Protein AF-A0AAE4T2N4-F1 (afdb_monomer_lite)

Foldseek 3Di:
DDDDDDDDPDDDPDPDPPPPPPPPPPPPDPWWKWKKKKFFWDDPDPFEIEFAWDDDLVDTWTPMWMFMKTFPDWADPDQKIKTKIKTATPDDLVVLVVCVVVVFWPPPVNVRIDIDIFTAGLQQCWGDDPNFTAHDAGWNRDDPRHQHDHGPDTWDKDWDQWDWAQAHVRDTAIFGGKIKTFAPDKGWYKYWIADSVVNDIDIDGTDIDTQKIWIDFDTGTAWIWHWDQQDPRRTGGGIITMIIGTDDDPVVRCRRPDHPPPDPPPDDDPVVVVVVVVVVVVVVPDD

Structure (mmCIF, N/CA/C/O backbone):
data_AF-A0AAE4T2N4-F1
#
_entry.id   AF-A0AAE4T2N4-F1
#
loop_
_atom_site.group_PDB
_atom_site.id
_atom_site.type_symbol
_atom_site.label_atom_id
_atom_site.label_alt_id
_atom_site.label_comp_id
_atom_site.label_asym_id
_atom_site.label_entity_id
_atom_site.label_seq_id
_atom_site.pdbx_PDB_ins_code
_atom_site.Cartn_x
_atom_site.Cartn_y
_atom_site.Cartn_z
_atom_site.occupancy
_atom_site.B_iso_or_equiv
_atom_site.auth_seq_id
_atom_site.auth_comp_id
_atom_site.auth_asym_id
_atom_site.auth_atom_id
_atom_site.pdbx_PDB_model_num
ATOM 1 N N . MET A 1 1 ? -36.062 36.433 74.448 1.00 32.84 1 MET A N 1
ATOM 2 C CA . MET A 1 1 ? -34.687 36.926 74.695 1.00 32.84 1 MET A CA 1
ATOM 3 C C . MET A 1 1 ? -33.750 36.202 73.739 1.00 32.84 1 MET A C 1
ATOM 5 O O . MET A 1 1 ? -33.729 34.985 73.814 1.00 32.84 1 MET A O 1
ATOM 9 N N . LYS A 1 2 ? -33.024 36.967 72.899 1.00 33.59 2 LYS A N 1
ATOM 10 C CA . LYS A 1 2 ? -31.962 36.570 71.934 1.00 33.59 2 LYS A CA 1
ATOM 11 C C . LYS A 1 2 ? -32.460 35.675 70.775 1.00 33.59 2 LYS A C 1
ATOM 13 O O . LYS A 1 2 ? -32.805 34.530 71.008 1.00 33.59 2 LYS A O 1
ATOM 18 N N . SER A 1 3 ? -32.770 36.181 69.575 1.00 28.84 3 SER A N 1
ATOM 19 C CA . SER A 1 3 ? -31.933 36.846 68.548 1.00 28.84 3 SER A CA 1
ATOM 20 C C . SER A 1 3 ? -30.791 35.956 68.048 1.00 28.84 3 SER A C 1
ATOM 22 O O . SER A 1 3 ? -29.847 35.743 68.797 1.00 28.84 3 SER A O 1
ATOM 24 N N . GLU A 1 4 ? -30.912 35.429 66.821 1.00 33.19 4 GLU A N 1
ATOM 25 C CA . GLU A 1 4 ? -30.058 35.730 65.645 1.00 33.19 4 GLU A CA 1
ATOM 26 C C . GLU A 1 4 ? -30.247 34.656 64.545 1.00 33.19 4 GLU A C 1
ATOM 28 O O . GLU A 1 4 ? -30.174 33.461 64.802 1.00 33.19 4 GLU A O 1
ATOM 33 N N . VAL A 1 5 ? -30.813 35.035 63.392 1.00 31.70 5 VAL A N 1
ATOM 34 C CA . VAL A 1 5 ? -30.099 35.283 62.120 1.00 31.70 5 VAL A CA 1
ATOM 35 C C . VAL A 1 5 ? -29.489 34.006 61.524 1.00 31.70 5 VAL A C 1
ATOM 37 O O . VAL A 1 5 ? -28.403 33.598 61.907 1.00 31.70 5 VAL A O 1
ATOM 40 N N . PHE A 1 6 ? -30.128 33.455 60.486 1.00 31.45 6 PHE A N 1
ATOM 41 C CA . PHE A 1 6 ? -29.381 32.863 59.373 1.00 31.45 6 PHE A CA 1
ATOM 42 C C . PHE A 1 6 ? -29.883 33.432 58.048 1.00 31.45 6 PHE A C 1
ATOM 44 O O . PHE A 1 6 ? -30.941 33.100 57.517 1.00 31.45 6 PHE A O 1
ATOM 51 N N . ILE A 1 7 ? -29.077 34.386 57.605 1.00 35.81 7 ILE A N 1
ATOM 52 C CA . ILE A 1 7 ? -29.004 35.031 56.308 1.00 35.81 7 ILE A CA 1
ATOM 53 C C . ILE A 1 7 ? -28.643 33.989 55.240 1.00 35.81 7 ILE A C 1
ATOM 55 O O . ILE A 1 7 ? -27.736 33.187 55.432 1.00 35.81 7 ILE A O 1
ATOM 59 N N . VAL A 1 8 ? -29.379 34.049 54.129 1.00 32.34 8 VAL A N 1
ATOM 60 C CA . VAL A 1 8 ? -28.917 33.906 52.738 1.00 32.34 8 VAL A CA 1
ATOM 61 C C . VAL A 1 8 ? -27.848 32.832 52.482 1.00 32.34 8 VAL A C 1
ATOM 63 O O . VAL A 1 8 ? -26.655 33.069 52.633 1.00 32.34 8 VAL A O 1
ATOM 66 N N . LEU A 1 9 ? -28.279 31.699 51.925 1.00 32.44 9 LEU A N 1
ATOM 67 C CA . LEU A 1 9 ? -27.436 30.883 51.044 1.00 32.44 9 LEU A CA 1
ATOM 68 C C . LEU A 1 9 ? -28.189 30.586 49.737 1.00 32.44 9 LEU A C 1
ATOM 70 O O . LEU A 1 9 ? -28.389 29.452 49.321 1.00 32.44 9 LEU A O 1
ATOM 74 N N . PHE A 1 10 ? -28.666 31.656 49.109 1.00 38.56 10 PHE A N 1
ATOM 75 C CA . PHE A 1 10 ? -29.012 31.683 47.693 1.00 38.56 10 PHE A CA 1
ATOM 76 C C . PHE A 1 10 ? -28.020 32.665 47.067 1.00 38.56 10 PHE A C 1
ATOM 78 O O . PHE A 1 10 ? -27.854 33.755 47.605 1.00 38.56 10 PHE A O 1
ATOM 85 N N . VAL A 1 11 ? -27.387 32.273 45.956 1.00 36.94 11 VAL A N 1
ATOM 86 C CA . VAL A 1 11 ? -26.258 32.951 45.276 1.00 36.94 11 VAL A CA 1
ATOM 87 C C . VAL A 1 11 ? -24.881 32.563 45.838 1.00 36.94 11 VAL A C 1
ATOM 89 O O . VAL A 1 11 ? -24.366 33.186 46.752 1.00 36.94 11 VAL A O 1
ATOM 92 N N . VAL A 1 12 ? -24.307 31.466 45.334 1.00 33.84 12 VAL A N 1
ATOM 93 C CA . VAL A 1 12 ? -23.196 31.409 44.354 1.00 33.84 12 VAL A CA 1
ATOM 94 C C . VAL A 1 12 ? -22.973 29.912 44.081 1.00 33.84 12 VAL A C 1
ATOM 96 O O . VAL A 1 12 ? -22.148 29.250 44.695 1.00 33.84 12 VAL A O 1
ATOM 99 N N . LEU A 1 13 ? -23.768 29.355 43.167 1.00 32.41 13 LEU A N 1
ATOM 100 C CA . LEU A 1 13 ? -23.443 28.111 42.451 1.00 32.41 13 LEU A CA 1
ATOM 101 C C . LEU A 1 13 ? -23.252 28.464 40.968 1.00 32.41 13 LEU A C 1
ATOM 103 O O . LEU A 1 13 ? -23.766 27.839 40.051 1.00 32.41 13 LEU A O 1
ATOM 107 N N . VAL A 1 14 ? -22.527 29.562 40.764 1.00 41.81 14 VAL A N 1
ATOM 108 C CA . VAL A 1 14 ? -21.791 29.875 39.545 1.00 41.81 14 VAL A CA 1
ATOM 109 C C . VAL A 1 14 ? -20.334 29.685 39.957 1.00 41.81 14 VAL A C 1
ATOM 111 O O . VAL A 1 14 ? -19.943 30.207 40.994 1.00 41.81 14 VAL A O 1
ATOM 114 N N . PHE A 1 15 ? -19.567 28.928 39.171 1.00 36.88 15 PHE A N 1
ATOM 115 C CA . PHE A 1 15 ? -18.176 28.501 39.416 1.00 36.88 15 PHE A CA 1
ATOM 116 C C . PHE A 1 15 ? -17.960 27.207 40.214 1.00 36.88 15 PHE A C 1
ATOM 118 O O . PHE A 1 15 ? -17.200 27.165 41.177 1.00 36.88 15 PHE A O 1
ATOM 125 N N . SER A 1 16 ? -18.519 26.095 39.732 1.00 34.16 16 SER A N 1
ATOM 126 C CA . SER A 1 16 ? -17.781 24.813 39.727 1.00 34.16 16 SER A CA 1
ATOM 127 C C . SER A 1 16 ? -18.242 23.897 38.589 1.00 34.16 16 SER A C 1
ATOM 129 O O . SER A 1 16 ? -18.363 22.689 38.751 1.00 34.16 16 SER A O 1
ATOM 131 N N . ILE A 1 17 ? -18.502 24.463 37.406 1.00 35.81 17 ILE A N 1
ATOM 132 C CA . ILE A 1 17 ? -18.321 23.672 36.188 1.00 35.81 17 ILE A CA 1
ATOM 133 C C . ILE A 1 17 ? -16.800 23.605 36.048 1.00 35.81 17 ILE A C 1
ATOM 135 O O . ILE A 1 17 ? -16.200 24.667 35.846 1.00 35.81 17 ILE A O 1
ATOM 139 N N . PRO A 1 18 ? -16.136 22.443 36.210 1.00 35.66 18 PRO A N 1
ATOM 140 C CA . PRO A 1 18 ? -14.808 22.320 35.652 1.00 35.66 18 PRO A CA 1
ATOM 141 C C . PRO A 1 18 ? -15.001 22.625 34.177 1.00 35.66 18 PRO A C 1
ATOM 143 O O . PRO A 1 18 ? -15.697 21.897 33.470 1.00 35.66 18 PRO A O 1
ATOM 146 N N . LEU A 1 19 ? -14.479 23.781 33.767 1.00 33.47 19 LEU A N 1
ATOM 147 C CA . LEU A 1 19 ? -14.236 24.117 32.385 1.00 33.47 19 LEU A CA 1
ATOM 148 C C . LEU A 1 19 ? -13.654 22.838 31.792 1.00 33.47 19 LEU A C 1
ATOM 150 O O . LEU A 1 19 ? -12.533 22.453 32.131 1.00 33.47 19 LEU A O 1
ATOM 154 N N . VAL A 1 20 ? -14.465 22.124 31.010 1.00 35.22 20 VAL A N 1
ATOM 155 C CA . VAL A 1 20 ? -13.987 21.070 30.134 1.00 35.22 20 VAL A CA 1
ATOM 156 C C . VAL A 1 20 ? -13.157 21.847 29.137 1.00 35.22 20 VAL A C 1
ATOM 158 O O . VAL A 1 20 ? -13.635 22.316 28.107 1.00 35.22 20 VAL A O 1
ATOM 161 N N . VAL A 1 21 ? -11.912 22.097 29.542 1.00 35.50 21 VAL A N 1
ATOM 162 C CA . VAL A 1 21 ? -10.816 22.389 28.651 1.00 35.50 21 VAL A CA 1
ATOM 163 C C . VAL A 1 21 ? -11.002 21.371 27.550 1.00 35.50 21 VAL A C 1
ATOM 165 O O . VAL A 1 21 ? -11.106 20.173 27.829 1.00 35.50 21 VAL A O 1
ATOM 168 N N . ALA A 1 22 ? -11.147 21.874 26.327 1.00 35.34 22 ALA A N 1
ATOM 169 C CA . ALA A 1 22 ? -10.959 21.109 25.119 1.00 35.34 22 ALA A CA 1
ATOM 170 C C . ALA A 1 22 ? -9.564 20.482 25.219 1.00 35.34 22 ALA A C 1
ATOM 172 O O . ALA A 1 22 ? -8.565 21.026 24.758 1.00 35.34 22 ALA A O 1
ATOM 173 N N . GLY A 1 23 ? -9.499 19.370 25.944 1.00 28.92 23 GLY A N 1
ATOM 174 C CA . GLY A 1 23 ? -8.370 18.489 26.026 1.00 28.92 23 GLY A CA 1
ATOM 175 C C . GLY A 1 23 ? -8.331 17.843 24.668 1.00 28.92 23 GLY A C 1
ATOM 176 O O . GLY A 1 23 ? -8.968 16.815 24.444 1.00 28.92 23 GLY A O 1
ATOM 177 N N . GLY A 1 24 ? -7.614 18.487 23.746 1.00 33.09 24 GLY A N 1
ATOM 178 C CA . GLY A 1 24 ? -6.966 17.758 22.677 1.00 33.09 24 GLY A CA 1
ATOM 179 C C . GLY A 1 24 ? -6.338 16.539 23.336 1.00 33.09 24 GLY A C 1
ATOM 180 O O . GLY A 1 24 ? -5.523 16.680 24.243 1.00 33.09 24 GLY A O 1
ATOM 181 N N . SER A 1 25 ? -6.851 15.363 22.984 1.00 30.36 25 SER A N 1
ATOM 182 C CA . SER A 1 25 ? -6.378 14.082 23.486 1.00 30.36 25 SER A CA 1
ATOM 183 C C . SER A 1 25 ? -4.856 14.049 23.355 1.00 30.36 25 SER A C 1
ATOM 185 O O . SER A 1 25 ? -4.337 13.884 22.258 1.00 30.36 25 SER A O 1
ATOM 187 N N . THR A 1 26 ? -4.142 14.213 24.468 1.00 34.88 26 THR A N 1
ATOM 188 C CA . THR A 1 26 ? -2.681 14.101 24.573 1.00 34.88 26 THR A CA 1
ATOM 189 C C . THR A 1 26 ? -2.250 12.644 24.725 1.00 34.88 26 THR A C 1
ATOM 191 O O . THR A 1 26 ? -1.208 12.355 25.310 1.00 34.88 26 THR A O 1
ATOM 194 N N . LYS A 1 27 ? -3.033 11.688 24.205 1.00 43.66 27 LYS A N 1
ATOM 195 C CA . LYS A 1 27 ? -2.468 10.365 23.948 1.00 43.66 27 LYS A CA 1
ATOM 196 C C . LYS A 1 27 ? -1.496 10.527 22.778 1.00 43.66 27 LYS A C 1
ATOM 198 O O . LYS A 1 27 ? -1.937 11.015 21.736 1.00 43.66 27 LYS A O 1
ATOM 203 N N . PRO A 1 28 ? -0.207 10.166 22.927 1.00 54.31 28 PRO A N 1
ATOM 204 C CA . PRO A 1 28 ? 0.691 10.126 21.785 1.00 54.31 28 PRO A CA 1
ATOM 205 C C . PRO A 1 28 ? 0.035 9.249 20.717 1.00 54.31 28 PRO A C 1
ATOM 207 O O . PRO A 1 28 ? -0.415 8.138 21.006 1.00 54.31 28 PRO A O 1
ATOM 210 N N . PHE A 1 29 ? -0.121 9.805 19.517 1.00 65.31 29 PHE A N 1
ATOM 211 C CA . PHE A 1 29 ? -0.704 9.090 18.389 1.00 65.31 29 PHE A CA 1
ATOM 212 C C . PHE A 1 29 ? 0.084 7.797 18.143 1.00 65.31 29 PHE A C 1
ATOM 214 O O . PHE A 1 29 ? 1.297 7.786 18.381 1.00 65.31 29 PHE A O 1
ATOM 221 N N . PRO A 1 30 ? -0.574 6.712 17.694 1.00 72.00 30 PRO A N 1
ATOM 222 C CA . PRO A 1 30 ? 0.117 5.458 17.440 1.00 72.00 30 PRO A CA 1
ATOM 223 C C . PRO A 1 30 ? 1.245 5.712 16.442 1.00 72.00 30 PRO A C 1
ATOM 225 O O . PRO A 1 30 ? 1.010 6.152 15.316 1.00 72.00 30 PRO A O 1
ATOM 228 N N . GLN A 1 31 ? 2.481 5.475 16.880 1.00 82.56 31 GLN A N 1
ATOM 229 C CA . GLN A 1 31 ? 3.632 5.517 15.992 1.00 82.56 31 GLN A CA 1
ATOM 230 C C . GLN A 1 31 ? 3.515 4.331 15.040 1.00 82.56 31 GLN A C 1
ATOM 232 O O . GLN A 1 31 ? 3.610 3.178 15.461 1.00 82.56 31 GLN A O 1
ATOM 237 N N . VAL A 1 32 ? 3.241 4.632 13.773 1.00 91.31 32 VAL A N 1
ATOM 238 C CA . VAL A 1 32 ? 3.168 3.646 12.699 1.00 91.31 32 VAL A CA 1
ATOM 239 C C . VAL A 1 32 ? 4.383 3.827 11.813 1.00 91.31 32 VAL A C 1
ATOM 241 O O . VAL A 1 32 ? 4.589 4.886 11.213 1.00 91.31 32 VAL A O 1
ATOM 244 N N . GLU A 1 33 ? 5.159 2.759 11.735 1.00 95.75 33 GLU A N 1
ATOM 245 C CA . GLU A 1 33 ? 6.246 2.568 10.789 1.00 95.75 33 GLU A CA 1
ATOM 246 C C . GLU A 1 33 ? 6.070 1.191 10.154 1.00 95.75 33 GLU A C 1
ATOM 248 O O . GLU A 1 33 ? 5.521 0.291 10.789 1.00 95.75 33 GLU A O 1
ATOM 253 N N . GLY A 1 34 ? 6.513 1.001 8.919 1.00 96.69 34 GLY A N 1
ATOM 254 C CA . GLY A 1 34 ? 6.439 -0.309 8.284 1.00 96.69 34 GLY A CA 1
ATOM 255 C C . GLY A 1 34 ? 7.026 -0.341 6.887 1.00 96.69 34 GLY A C 1
ATOM 256 O O . GLY A 1 34 ? 7.368 0.697 6.320 1.00 96.69 34 GLY A O 1
ATOM 257 N N . SER A 1 35 ? 7.153 -1.550 6.356 1.00 97.50 35 SER A N 1
ATOM 258 C CA . SER A 1 35 ? 7.635 -1.788 5.004 1.00 97.50 35 SER A CA 1
ATOM 259 C C . SER A 1 35 ? 6.469 -1.749 4.026 1.00 97.50 35 SER A C 1
ATOM 261 O O . SER A 1 35 ? 5.385 -2.262 4.313 1.00 97.50 35 SER A O 1
ATOM 263 N N . VAL A 1 36 ? 6.699 -1.126 2.878 1.00 97.81 36 VAL A N 1
ATOM 264 C CA . VAL A 1 36 ? 5.766 -1.082 1.759 1.00 97.81 36 VAL A CA 1
ATOM 265 C C . VAL A 1 36 ? 6.445 -1.651 0.529 1.00 97.81 36 VAL A C 1
ATOM 267 O O . VAL A 1 36 ? 7.579 -1.288 0.214 1.00 97.81 36 VAL A O 1
ATOM 270 N N . LEU A 1 37 ? 5.716 -2.501 -0.181 1.00 97.75 37 LEU A N 1
ATOM 271 C CA . LEU A 1 37 ? 6.029 -2.956 -1.525 1.00 97.75 37 LEU A CA 1
ATOM 272 C C . LEU A 1 37 ? 4.927 -2.454 -2.454 1.00 97.75 37 LEU A C 1
ATOM 274 O O . LEU A 1 37 ? 3.747 -2.660 -2.175 1.00 97.75 37 LEU A O 1
ATOM 278 N N . VAL A 1 38 ? 5.305 -1.809 -3.551 1.00 98.19 38 VAL A N 1
ATOM 279 C CA . VAL A 1 38 ? 4.367 -1.375 -4.582 1.00 98.19 38 VAL A CA 1
ATOM 280 C C . VAL A 1 38 ? 4.706 -2.071 -5.886 1.00 98.19 38 VAL A C 1
ATOM 282 O O . VAL A 1 38 ? 5.821 -1.952 -6.391 1.00 98.19 38 VAL A O 1
ATOM 285 N N . VAL A 1 39 ? 3.731 -2.793 -6.427 1.00 98.12 39 VAL A N 1
ATOM 286 C CA . VAL A 1 39 ? 3.813 -3.452 -7.730 1.00 98.12 39 VAL A CA 1
ATOM 287 C C . VAL A 1 39 ? 2.993 -2.641 -8.721 1.00 98.12 39 VAL A C 1
ATOM 289 O O . VAL A 1 39 ? 1.781 -2.501 -8.553 1.00 98.12 39 VAL A O 1
ATOM 292 N N . SER A 1 40 ? 3.647 -2.103 -9.748 1.00 98.12 40 SER A N 1
ATOM 293 C CA . SER A 1 40 ? 2.974 -1.368 -10.818 1.00 98.12 40 SER A CA 1
ATOM 294 C C . SER A 1 40 ? 2.197 -2.314 -11.720 1.00 98.12 40 SER A C 1
ATOM 296 O O . SER A 1 40 ? 2.710 -3.365 -12.122 1.00 98.12 40 SER A O 1
ATOM 298 N N . LEU A 1 41 ? 0.970 -1.919 -12.061 1.00 98.12 41 LEU A N 1
ATOM 299 C CA . LEU A 1 41 ? 0.045 -2.719 -12.852 1.00 98.12 41 LEU A CA 1
ATOM 300 C C . LEU A 1 41 ? -0.445 -1.961 -14.089 1.00 98.12 41 LEU A C 1
ATOM 302 O O . LEU A 1 41 ? -0.622 -0.746 -14.067 1.00 98.12 41 LEU A O 1
ATOM 306 N N . ASN A 1 42 ? -0.763 -2.712 -15.139 1.00 96.69 42 ASN A N 1
ATOM 307 C CA . ASN A 1 42 ? -1.570 -2.265 -16.267 1.00 96.69 42 ASN A CA 1
ATOM 308 C C . ASN A 1 42 ? -2.933 -2.953 -16.219 1.00 96.69 42 ASN A C 1
ATOM 310 O O . ASN A 1 42 ? -3.015 -4.170 -16.056 1.00 96.69 42 ASN A O 1
ATOM 314 N N . GLN A 1 43 ? -4.002 -2.187 -16.418 1.00 95.00 43 GLN A N 1
ATOM 315 C CA . GLN A 1 43 ? -5.342 -2.742 -16.568 1.00 95.00 43 GLN A CA 1
ATOM 316 C C . GLN A 1 43 ? -5.578 -3.123 -18.035 1.00 95.00 43 GLN A C 1
ATOM 318 O O . GLN A 1 43 ? -5.577 -2.262 -18.912 1.00 95.00 43 GLN A O 1
ATOM 323 N N . THR A 1 44 ? -5.764 -4.413 -18.310 1.00 92.50 44 THR A N 1
ATOM 324 C CA . THR A 1 44 ? -5.964 -4.951 -19.671 1.00 92.50 44 THR A CA 1
ATOM 325 C C . THR A 1 44 ? -7.403 -5.374 -19.951 1.00 92.50 44 THR A C 1
ATOM 327 O O . THR A 1 44 ? -7.776 -5.563 -21.107 1.00 92.50 44 THR A O 1
ATOM 330 N N . GLY A 1 45 ? -8.227 -5.481 -18.909 1.00 90.31 45 GLY A N 1
ATOM 331 C CA . GLY A 1 45 ? -9.659 -5.765 -18.986 1.00 90.31 45 GLY A CA 1
ATOM 332 C C . GLY A 1 45 ? -10.428 -5.027 -17.891 1.00 90.31 45 GLY A C 1
ATOM 333 O O . GLY A 1 45 ? -9.833 -4.317 -17.084 1.00 90.31 45 GLY A O 1
ATOM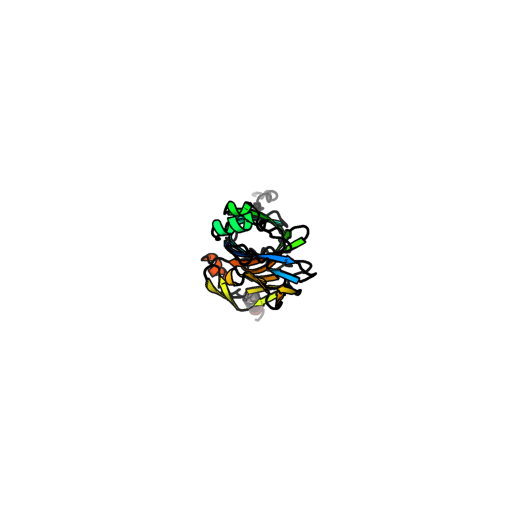 334 N N . SER A 1 46 ? -11.752 -5.200 -17.829 1.00 87.50 46 SER A N 1
ATOM 335 C CA . SER A 1 46 ? -12.581 -4.538 -16.805 1.00 87.50 46 SER A CA 1
ATOM 336 C C . SER A 1 46 ? -12.124 -4.863 -15.381 1.00 87.50 46 SER A C 1
ATOM 338 O O . SER A 1 46 ? -12.089 -3.975 -14.538 1.00 87.50 46 SER A O 1
ATOM 340 N N . GLU A 1 47 ? -11.701 -6.105 -15.147 1.00 91.56 47 GLU A N 1
ATOM 341 C CA . GLU A 1 47 ? -11.236 -6.609 -13.848 1.00 91.56 47 GLU A CA 1
ATOM 342 C C . GLU A 1 47 ? -9.944 -7.425 -14.004 1.00 91.56 47 GLU A C 1
ATOM 344 O O . GLU A 1 47 ? -9.689 -8.362 -13.255 1.00 91.56 47 GLU A O 1
ATOM 349 N N . THR A 1 48 ? -9.131 -7.118 -15.019 1.00 96.25 48 THR A N 1
ATOM 350 C CA . THR A 1 48 ? -7.869 -7.826 -15.272 1.00 96.25 48 THR A CA 1
ATOM 351 C C . THR A 1 48 ? -6.704 -6.861 -15.198 1.00 96.25 48 THR A C 1
ATOM 353 O O . THR A 1 48 ? -6.655 -5.876 -15.939 1.00 96.25 48 THR A O 1
ATOM 356 N N . TYR A 1 49 ? -5.763 -7.178 -14.315 1.00 97.38 49 TYR A N 1
ATOM 357 C CA . TYR A 1 49 ? -4.570 -6.391 -14.055 1.00 97.38 49 TYR A CA 1
ATOM 358 C C . TYR A 1 49 ? -3.340 -7.266 -14.242 1.00 97.38 49 TYR A C 1
ATOM 360 O O . TYR A 1 49 ? -3.259 -8.364 -13.696 1.00 97.38 49 TYR A O 1
ATOM 368 N N . MET A 1 50 ? -2.373 -6.771 -15.002 1.00 97.06 50 MET A N 1
ATOM 369 C CA . MET A 1 50 ? -1.081 -7.424 -15.177 1.00 97.06 50 MET A CA 1
ATOM 370 C C . MET A 1 50 ? 0.025 -6.594 -14.555 1.00 97.06 50 MET A C 1
ATOM 372 O O . MET A 1 50 ? -0.054 -5.367 -14.572 1.00 97.06 50 MET A O 1
ATOM 376 N N . THR A 1 51 ? 1.070 -7.241 -14.048 1.00 97.50 51 THR A N 1
ATOM 377 C CA . THR A 1 51 ? 2.303 -6.526 -13.699 1.00 97.50 51 THR A CA 1
ATOM 378 C C . THR A 1 51 ? 2.870 -5.807 -14.916 1.00 97.50 51 THR A C 1
ATOM 380 O O . THR A 1 51 ? 2.614 -6.188 -16.058 1.00 97.50 51 THR A O 1
ATOM 383 N N . VAL A 1 52 ? 3.636 -4.745 -14.677 1.00 97.31 52 VAL A N 1
ATOM 384 C CA . VAL A 1 52 ? 4.322 -4.001 -15.737 1.00 97.31 52 VAL A CA 1
ATOM 385 C C . VAL A 1 52 ? 5.730 -4.578 -15.907 1.00 97.31 52 VAL A C 1
ATOM 387 O O . VAL A 1 52 ? 6.621 -4.223 -15.126 1.00 97.31 52 VAL A O 1
ATOM 390 N N . PRO A 1 53 ? 5.970 -5.463 -16.893 1.00 95.69 53 PRO A N 1
ATOM 391 C CA . PRO A 1 53 ? 7.313 -5.933 -17.183 1.00 95.69 53 PRO A CA 1
ATOM 392 C C . PRO A 1 53 ? 8.123 -4.833 -17.875 1.00 95.69 53 PRO A C 1
ATOM 394 O O . PRO A 1 53 ? 7.584 -4.032 -18.639 1.00 95.69 53 PRO A O 1
ATOM 397 N N . PHE A 1 54 ? 9.436 -4.829 -17.664 1.00 93.38 54 PHE A N 1
ATOM 398 C CA . PHE A 1 54 ? 10.367 -4.003 -18.433 1.00 93.38 54 PHE A CA 1
ATOM 399 C C . PHE A 1 54 ? 11.541 -4.851 -18.912 1.00 93.38 54 PHE A C 1
ATOM 401 O O . PHE A 1 54 ? 12.044 -5.691 -18.168 1.00 93.38 54 PHE A O 1
ATOM 408 N N . LEU A 1 55 ? 11.999 -4.619 -20.138 1.00 90.69 55 LEU A N 1
ATOM 409 C CA . LEU A 1 55 ? 13.157 -5.298 -20.708 1.00 90.69 55 LEU A CA 1
ATOM 410 C C . LEU A 1 55 ? 14.027 -4.282 -21.443 1.00 90.69 55 LEU A C 1
ATOM 412 O O . LEU A 1 55 ? 13.536 -3.506 -22.258 1.00 90.69 55 LEU A O 1
ATOM 416 N N . THR A 1 56 ? 15.322 -4.310 -21.158 1.00 86.44 56 THR A N 1
ATOM 417 C CA . THR A 1 56 ? 16.354 -3.538 -21.847 1.00 86.44 56 THR A CA 1
ATOM 418 C C . THR A 1 56 ? 17.466 -4.475 -22.314 1.00 86.44 56 THR A C 1
ATOM 420 O O . THR A 1 56 ? 17.470 -5.665 -22.000 1.00 86.44 56 THR A O 1
ATOM 423 N N . ASN A 1 57 ? 18.466 -3.927 -23.005 1.00 84.19 57 ASN A N 1
ATOM 424 C CA . ASN A 1 57 ? 19.643 -4.688 -23.430 1.00 84.19 57 ASN A CA 1
ATOM 425 C C . ASN A 1 57 ? 20.495 -5.209 -22.253 1.00 84.19 57 ASN A C 1
ATOM 427 O O . ASN A 1 57 ? 21.348 -6.067 -22.457 1.00 84.19 57 ASN A O 1
ATOM 431 N N . THR A 1 58 ? 20.332 -4.662 -21.041 1.00 84.00 58 THR A N 1
ATOM 432 C CA . THR A 1 58 ? 21.198 -4.961 -19.882 1.00 84.00 58 THR A CA 1
ATOM 433 C C . THR A 1 58 ? 20.440 -5.299 -18.600 1.00 84.00 58 THR A C 1
ATOM 435 O O . THR A 1 58 ? 21.062 -5.702 -17.617 1.00 84.00 58 THR A O 1
ATOM 438 N N . SER A 1 59 ? 19.116 -5.133 -18.574 1.00 84.88 59 SER A N 1
ATOM 439 C CA . SER A 1 59 ? 18.266 -5.331 -17.397 1.00 84.88 59 SER A CA 1
ATOM 440 C C . SER A 1 59 ? 16.863 -5.805 -17.795 1.00 84.88 59 SER A C 1
ATOM 442 O O . SER A 1 59 ? 16.392 -5.517 -18.891 1.00 84.88 59 SER A O 1
ATOM 444 N N . GLY A 1 60 ? 16.183 -6.535 -16.915 1.00 87.88 60 GLY A N 1
ATOM 445 C CA . GLY A 1 60 ? 14.812 -6.979 -17.139 1.00 87.88 60 GLY A CA 1
ATOM 446 C C . GLY A 1 60 ? 14.146 -7.365 -15.827 1.00 87.88 60 GLY A C 1
ATOM 447 O O . GLY A 1 60 ? 14.831 -7.760 -14.881 1.00 87.88 60 GLY A O 1
ATOM 448 N N . GLY A 1 61 ? 12.829 -7.205 -15.753 1.00 93.00 61 GLY A N 1
ATOM 449 C CA . GLY A 1 61 ? 12.053 -7.576 -14.577 1.00 93.00 61 GLY A CA 1
ATOM 450 C C . GLY A 1 61 ? 10.650 -6.988 -14.593 1.00 93.00 61 GLY A C 1
ATOM 451 O O . GLY A 1 61 ? 10.022 -6.893 -15.645 1.00 93.00 61 GLY A O 1
ATOM 452 N N . ASN A 1 62 ? 10.172 -6.598 -13.413 1.00 94.44 62 ASN A N 1
ATOM 453 C CA . ASN A 1 62 ? 8.906 -5.898 -13.213 1.00 94.44 62 ASN A CA 1
ATOM 454 C C . ASN A 1 62 ? 9.134 -4.554 -12.535 1.00 94.44 62 ASN A C 1
ATOM 456 O O . ASN A 1 62 ? 10.035 -4.418 -11.704 1.00 94.44 62 ASN A O 1
ATOM 460 N N . VAL A 1 63 ? 8.294 -3.579 -12.872 1.00 96.00 63 VAL A N 1
ATOM 461 C CA . VAL A 1 63 ? 8.279 -2.272 -12.218 1.00 96.00 63 VAL A CA 1
ATOM 462 C C . VAL A 1 63 ? 7.707 -2.444 -10.814 1.00 96.00 63 VAL A C 1
ATOM 464 O O . VAL A 1 63 ? 6.503 -2.611 -10.616 1.00 96.00 63 VAL A O 1
ATOM 467 N N . VAL A 1 64 ? 8.607 -2.457 -9.840 1.00 95.75 64 VAL A N 1
ATOM 468 C CA . VAL A 1 64 ? 8.310 -2.645 -8.424 1.00 95.75 64 VAL A CA 1
ATOM 469 C C . VAL A 1 64 ? 9.199 -1.690 -7.652 1.00 95.75 64 VAL A C 1
ATOM 471 O O . VAL A 1 64 ? 10.374 -1.563 -7.966 1.00 95.75 64 VAL A O 1
ATOM 474 N N . TYR A 1 65 ? 8.681 -1.031 -6.628 1.00 96.56 65 TYR A N 1
ATOM 475 C CA . TYR A 1 65 ? 9.528 -0.282 -5.703 1.00 96.56 65 TYR A CA 1
ATOM 476 C C . TYR A 1 65 ? 9.087 -0.527 -4.272 1.00 96.56 65 TYR A C 1
ATOM 478 O O . TYR A 1 65 ? 7.933 -0.850 -3.988 1.00 96.56 65 TYR A O 1
ATOM 486 N N . LYS A 1 66 ? 10.037 -0.399 -3.358 1.00 96.44 66 LYS A N 1
ATOM 487 C CA . LYS A 1 66 ? 9.849 -0.677 -1.942 1.00 96.44 66 LYS A CA 1
ATOM 488 C C . LYS A 1 66 ? 10.498 0.382 -1.076 1.00 96.44 66 LYS A C 1
ATOM 490 O O . LYS A 1 66 ? 11.425 1.095 -1.470 1.00 96.44 66 LYS A O 1
ATOM 495 N N . GLY A 1 67 ? 10.012 0.462 0.148 1.00 96.56 67 GLY A N 1
ATOM 496 C CA . GLY A 1 67 ? 10.537 1.405 1.109 1.00 96.56 67 GLY A CA 1
ATOM 497 C C . GLY A 1 67 ? 9.912 1.281 2.480 1.00 96.56 67 GLY A C 1
ATOM 498 O O . GLY A 1 67 ? 9.100 0.394 2.748 1.00 96.56 67 GLY A O 1
ATOM 499 N N . TRP A 1 68 ? 10.286 2.223 3.334 1.00 97.31 68 TRP A N 1
ATOM 500 C CA . TRP A 1 68 ? 9.720 2.400 4.661 1.00 97.31 68 TRP A CA 1
ATOM 501 C C . TRP A 1 68 ? 8.766 3.573 4.674 1.00 97.31 68 TRP A C 1
ATOM 503 O O . TRP A 1 68 ? 9.129 4.681 4.277 1.00 97.31 68 TRP A O 1
ATOM 513 N N . VAL A 1 69 ? 7.568 3.346 5.197 1.00 97.06 69 VAL A N 1
ATOM 514 C CA . VAL A 1 69 ? 6.640 4.418 5.542 1.00 97.06 69 VAL A CA 1
ATOM 515 C C . VAL A 1 69 ? 6.702 4.707 7.026 1.00 97.06 69 VAL A C 1
ATOM 517 O O . VAL A 1 69 ? 6.793 3.797 7.849 1.00 97.06 69 VAL A O 1
ATOM 520 N N . LYS A 1 70 ? 6.602 5.988 7.364 1.00 96.38 70 LYS A N 1
ATOM 521 C CA . LYS A 1 70 ? 6.462 6.481 8.729 1.00 96.38 70 LYS A CA 1
ATOM 522 C C . LYS A 1 70 ? 5.388 7.551 8.780 1.00 96.38 70 LYS A C 1
ATOM 524 O O . LYS A 1 70 ? 5.417 8.497 7.992 1.00 96.38 70 LYS A O 1
ATOM 529 N N . VAL A 1 71 ? 4.479 7.450 9.744 1.00 95.25 71 VAL A N 1
ATOM 530 C CA . VAL A 1 71 ? 3.586 8.564 10.083 1.00 95.25 71 VAL A CA 1
ATOM 531 C C . VAL A 1 71 ? 4.410 9.649 10.777 1.00 95.25 71 VAL A C 1
ATOM 533 O O . VAL A 1 71 ? 4.924 9.448 11.876 1.00 95.25 71 VAL A O 1
ATOM 536 N N . VAL A 1 72 ? 4.541 10.806 10.127 1.00 95.19 72 VAL A N 1
ATOM 537 C CA . VAL A 1 72 ? 5.292 11.972 10.632 1.00 95.19 72 VAL A CA 1
ATOM 538 C C . VAL A 1 72 ? 4.388 13.140 11.023 1.00 95.19 72 VAL A C 1
ATOM 540 O O . VAL A 1 72 ? 4.839 14.069 11.687 1.00 95.19 72 VAL A O 1
ATOM 543 N N . GLY A 1 73 ? 3.111 13.097 10.640 1.00 93.75 73 GLY A N 1
ATOM 544 C CA . GLY A 1 73 ? 2.119 14.103 11.003 1.00 93.75 73 GLY A CA 1
ATOM 545 C C . GLY A 1 73 ? 0.734 13.492 11.168 1.00 93.75 73 GLY A C 1
ATOM 546 O O . GLY A 1 73 ? 0.342 12.605 10.410 1.00 93.75 73 GLY A O 1
ATOM 547 N N . PHE A 1 74 ? -0.002 13.977 12.164 1.00 92.94 74 PHE A N 1
ATOM 548 C CA . PHE A 1 74 ? -1.375 13.571 12.439 1.00 92.94 74 PHE A CA 1
ATOM 549 C C . PHE A 1 74 ? -2.152 14.771 12.976 1.00 92.94 74 PHE A C 1
ATOM 551 O O . PHE A 1 74 ? -1.851 15.292 14.049 1.00 92.94 74 PHE A O 1
ATOM 558 N N . GLU A 1 75 ? -3.162 15.209 12.235 1.00 93.62 75 GLU A N 1
ATOM 559 C CA . GLU A 1 75 ? -3.997 16.354 12.581 1.00 93.62 75 GLU A CA 1
ATOM 560 C C . GLU A 1 75 ? -5.471 15.946 12.499 1.00 93.62 75 GLU A C 1
ATOM 562 O O . GLU A 1 75 ? -5.980 15.555 11.448 1.00 93.62 75 GLU A O 1
ATOM 567 N N . ASN A 1 76 ? -6.174 16.023 13.628 1.00 90.81 76 ASN A N 1
ATOM 568 C CA . ASN A 1 76 ? -7.594 15.701 13.697 1.00 90.81 76 ASN A CA 1
ATOM 569 C C . ASN A 1 76 ? -8.440 16.915 13.288 1.00 90.81 76 ASN A C 1
ATOM 571 O O . ASN A 1 76 ? -8.409 17.946 13.956 1.00 90.81 76 ASN A O 1
ATOM 575 N N . LEU A 1 77 ? -9.236 16.762 12.229 1.00 93.12 77 LEU A N 1
ATOM 576 C CA . LEU A 1 77 ? -10.086 17.800 11.639 1.00 93.12 77 LEU A CA 1
ATOM 577 C C . LEU A 1 77 ? -11.583 17.504 11.860 1.00 93.12 77 LEU A C 1
ATOM 579 O O . LEU A 1 77 ? -12.441 17.903 11.073 1.00 93.12 77 LEU A O 1
ATOM 583 N N . GLY A 1 78 ? -11.920 16.752 12.912 1.00 89.44 78 GLY A N 1
ATOM 584 C CA . GLY A 1 78 ? -13.291 16.347 13.219 1.00 89.44 78 GLY A CA 1
ATOM 585 C C . GLY A 1 78 ? -13.651 15.033 12.533 1.00 89.44 78 GLY A C 1
ATOM 586 O O . GLY A 1 78 ? -13.239 13.975 13.010 1.00 89.44 78 GLY A O 1
ATOM 587 N N . LYS A 1 79 ? -14.430 15.091 11.441 1.00 89.75 79 LYS A N 1
ATOM 588 C CA . LYS A 1 79 ? -14.828 13.905 10.647 1.00 89.75 79 LYS A CA 1
ATOM 589 C C . LYS A 1 79 ? -13.684 13.329 9.811 1.00 89.75 79 LYS A C 1
ATOM 591 O O . LYS A 1 79 ? -13.687 12.146 9.495 1.00 89.75 79 LYS A O 1
ATOM 596 N N . LYS A 1 80 ? -12.699 14.165 9.484 1.00 93.50 80 LYS A N 1
ATOM 597 C CA . LYS A 1 80 ? -11.507 13.785 8.727 1.00 93.50 80 LYS A CA 1
ATOM 598 C C . LYS A 1 80 ? -10.257 13.925 9.590 1.00 93.50 80 LYS A C 1
ATOM 600 O O . LYS A 1 80 ? -10.252 14.665 10.573 1.00 93.50 80 LYS A O 1
ATOM 605 N N . VAL A 1 81 ? -9.196 13.232 9.211 1.00 93.81 81 VAL A N 1
ATOM 606 C CA . VAL A 1 81 ? -7.858 13.338 9.794 1.00 93.81 81 VAL A CA 1
ATOM 607 C C . VAL A 1 81 ? -6.880 13.577 8.659 1.00 93.81 81 VAL A C 1
ATOM 609 O O . VAL A 1 81 ? -6.901 12.860 7.662 1.00 93.81 81 VAL A O 1
ATOM 612 N N . ARG A 1 82 ? -6.009 14.572 8.802 1.00 96.56 82 ARG A N 1
ATOM 613 C CA . ARG A 1 82 ? -4.858 14.721 7.919 1.00 96.56 82 ARG A CA 1
ATOM 614 C C . ARG A 1 82 ? -3.714 13.879 8.475 1.00 96.56 82 ARG A C 1
ATOM 616 O O . ARG A 1 82 ? -3.248 14.123 9.586 1.00 96.56 82 ARG A O 1
ATOM 623 N N . ILE A 1 83 ? -3.272 12.893 7.704 1.00 96.19 83 ILE A N 1
ATOM 624 C CA . ILE A 1 83 ? -2.149 12.015 8.040 1.00 96.19 83 ILE A CA 1
ATOM 625 C C . ILE A 1 83 ? -1.024 12.300 7.055 1.00 96.19 83 ILE A C 1
ATOM 627 O O . ILE A 1 83 ? -1.213 12.181 5.848 1.00 96.19 83 ILE A O 1
ATOM 631 N N . THR A 1 84 ? 0.145 12.675 7.558 1.00 96.88 84 THR A N 1
ATOM 632 C CA . THR A 1 84 ? 1.338 12.889 6.738 1.00 96.88 84 THR A CA 1
ATOM 633 C C . THR A 1 84 ? 2.257 11.689 6.877 1.00 96.88 84 THR A C 1
ATOM 635 O O . THR A 1 84 ? 2.719 11.373 7.976 1.00 96.88 84 THR A O 1
ATOM 638 N N . LEU A 1 85 ? 2.520 11.033 5.751 1.00 97.1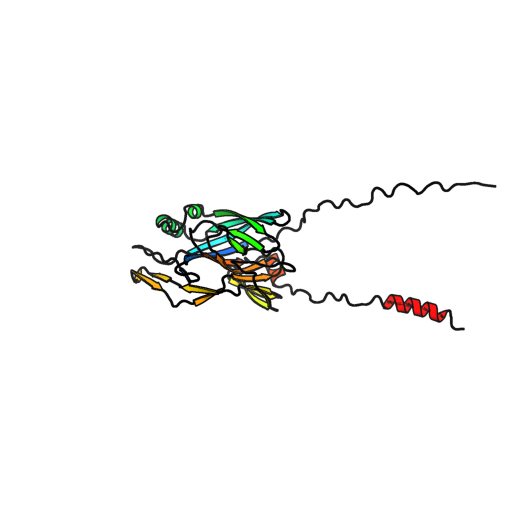2 85 LEU A N 1
ATOM 639 C CA . LEU A 1 85 ? 3.457 9.927 5.638 1.00 97.12 85 LEU A CA 1
ATOM 640 C C . LEU A 1 85 ? 4.756 10.419 5.018 1.00 97.12 85 LEU A C 1
ATOM 642 O O . LEU A 1 85 ? 4.743 11.152 4.031 1.00 97.12 85 LEU A O 1
ATOM 646 N N . GLN A 1 86 ? 5.867 9.967 5.576 1.00 97.31 86 GLN A N 1
ATOM 647 C CA . GLN A 1 86 ? 7.159 9.986 4.916 1.00 97.31 86 GLN A CA 1
ATOM 648 C C . GLN A 1 86 ? 7.420 8.584 4.369 1.00 97.31 86 GLN A C 1
ATOM 650 O O . GLN A 1 86 ? 7.404 7.626 5.137 1.00 97.31 86 GLN A O 1
ATOM 655 N N . PHE A 1 87 ? 7.650 8.470 3.065 1.00 97.06 87 PHE A N 1
ATOM 656 C CA . PHE A 1 87 ? 8.085 7.239 2.411 1.00 97.06 87 PHE A CA 1
ATOM 657 C C . PHE A 1 87 ? 9.558 7.384 2.039 1.00 97.06 87 PHE A C 1
ATOM 659 O O . PHE A 1 87 ? 9.939 8.344 1.368 1.00 97.06 87 PHE A O 1
ATOM 666 N N . LYS A 1 88 ? 10.383 6.432 2.463 1.00 97.31 88 LYS A N 1
ATOM 667 C CA . LYS A 1 88 ? 11.810 6.364 2.157 1.00 97.31 88 LYS A CA 1
ATOM 668 C C . LYS A 1 88 ? 12.090 5.124 1.319 1.00 97.31 88 LYS A C 1
ATOM 670 O O . LYS A 1 88 ? 11.821 4.021 1.775 1.00 97.31 88 LYS A O 1
ATOM 675 N N . PHE A 1 89 ? 12.642 5.306 0.125 1.00 97.06 89 PHE A N 1
ATOM 676 C CA . PHE A 1 89 ? 12.934 4.210 -0.800 1.00 97.06 89 PHE A CA 1
ATOM 677 C C . PHE A 1 89 ? 14.121 3.375 -0.314 1.00 97.06 89 PHE A C 1
ATOM 679 O O . PHE A 1 89 ? 15.163 3.929 0.048 1.00 97.06 89 PHE A O 1
ATOM 686 N N . ASP A 1 90 ? 13.978 2.053 -0.393 1.00 95.00 90 ASP A N 1
ATOM 687 C CA . ASP A 1 90 ? 15.033 1.083 -0.068 1.00 95.00 90 ASP A CA 1
ATOM 688 C C . ASP A 1 90 ? 15.769 0.566 -1.306 1.00 95.00 90 ASP A C 1
ATOM 690 O O . ASP A 1 90 ? 16.808 -0.089 -1.197 1.00 95.00 90 ASP A O 1
ATOM 694 N N . ASP A 1 91 ? 15.238 0.839 -2.496 1.00 94.50 91 ASP A N 1
ATOM 695 C CA . ASP A 1 91 ? 15.822 0.355 -3.738 1.00 94.50 91 ASP A CA 1
ATOM 696 C C . ASP A 1 91 ? 17.160 1.037 -4.060 1.00 94.50 91 ASP A C 1
ATOM 698 O O . ASP A 1 91 ? 17.367 2.208 -3.714 1.00 94.50 91 ASP A O 1
ATOM 702 N N . PRO A 1 92 ? 18.085 0.357 -4.764 1.00 93.88 92 PRO A N 1
ATOM 703 C CA . PRO A 1 92 ? 19.316 0.969 -5.259 1.00 93.88 92 PRO A CA 1
ATOM 704 C C . PRO A 1 92 ? 19.035 2.185 -6.154 1.00 93.88 92 PRO A C 1
ATOM 706 O O . PRO A 1 92 ? 18.087 2.182 -6.933 1.00 93.88 92 PRO A O 1
ATOM 709 N N . SER A 1 93 ? 19.858 3.240 -6.078 1.00 93.12 93 SER A N 1
ATOM 710 C CA . SER A 1 93 ? 19.682 4.432 -6.937 1.00 93.12 93 SER A CA 1
ATOM 711 C C . SER A 1 93 ? 19.728 4.091 -8.420 1.00 93.12 93 SER A C 1
ATOM 713 O O . SER A 1 93 ? 18.852 4.527 -9.149 1.00 93.12 93 SER A O 1
ATOM 715 N N . SER A 1 94 ? 20.650 3.219 -8.832 1.00 92.38 94 SER A N 1
ATOM 716 C CA . SER A 1 94 ? 20.755 2.765 -10.222 1.00 92.38 94 SER A CA 1
ATOM 717 C C . SER A 1 94 ? 19.490 2.067 -10.727 1.00 92.38 94 SER A C 1
ATOM 719 O O . SER A 1 94 ? 19.139 2.198 -11.894 1.00 92.38 94 SER A O 1
ATOM 721 N N . TYR A 1 95 ? 18.783 1.334 -9.861 1.00 92.44 95 TYR A N 1
ATOM 722 C CA . TYR A 1 95 ? 17.516 0.705 -10.224 1.00 92.44 95 TYR A CA 1
ATOM 723 C C . TYR A 1 95 ? 16.428 1.757 -10.467 1.00 92.44 95 TYR A C 1
ATOM 725 O O . TYR A 1 95 ? 15.781 1.733 -11.511 1.00 92.44 95 TYR A O 1
ATOM 733 N N . LEU A 1 96 ? 16.275 2.711 -9.543 1.00 94.31 96 LEU A N 1
ATOM 734 C CA . LEU A 1 96 ? 15.292 3.790 -9.675 1.00 94.31 96 LEU A CA 1
ATOM 735 C C . LEU A 1 96 ? 15.594 4.690 -10.883 1.00 94.31 96 LEU A C 1
ATOM 737 O O . LEU A 1 96 ? 14.690 4.973 -11.657 1.00 94.31 96 LEU A O 1
ATOM 741 N N . GLU A 1 97 ? 16.858 5.069 -11.088 1.00 94.25 97 GLU A N 1
ATOM 742 C CA . GLU A 1 97 ? 17.315 5.853 -12.245 1.00 94.25 97 GLU A CA 1
ATOM 743 C C . GLU A 1 97 ? 17.006 5.151 -13.569 1.00 94.25 97 GLU A C 1
ATOM 745 O O . GLU A 1 97 ? 16.530 5.794 -14.500 1.00 94.25 97 GLU A O 1
ATOM 750 N N . ASN A 1 98 ? 17.213 3.832 -13.648 1.00 93.25 98 ASN A N 1
ATOM 751 C CA . ASN A 1 98 ? 16.865 3.062 -14.840 1.00 93.25 98 AS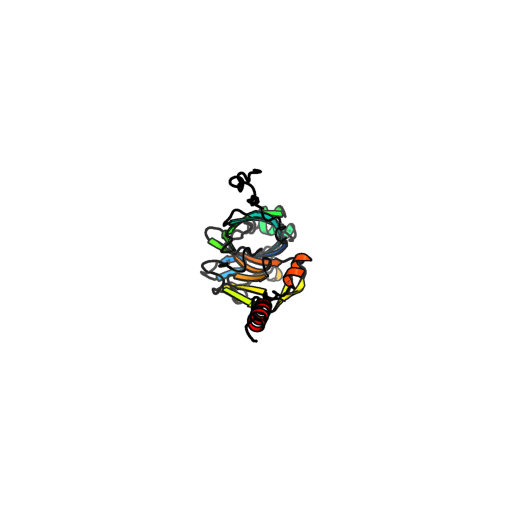N A CA 1
ATOM 752 C C . ASN A 1 98 ? 15.357 3.092 -15.112 1.00 93.25 98 ASN A C 1
ATOM 754 O O . ASN A 1 98 ? 14.950 3.319 -16.248 1.00 93.25 98 ASN A O 1
ATOM 758 N N . LEU A 1 99 ? 14.523 2.870 -14.090 1.00 94.69 99 LEU A N 1
ATOM 759 C CA . LEU A 1 99 ? 13.068 2.902 -14.255 1.00 94.69 99 LEU A CA 1
ATOM 760 C C . LEU A 1 99 ? 12.547 4.298 -14.620 1.00 94.69 99 LEU A C 1
ATOM 762 O O . LEU A 1 99 ? 11.640 4.412 -15.443 1.00 94.69 99 LEU A O 1
ATOM 766 N N . THR A 1 100 ? 13.132 5.351 -14.051 1.00 95.44 100 THR A N 1
ATOM 767 C CA . THR A 1 100 ? 12.827 6.738 -14.418 1.00 95.44 100 THR A CA 1
ATOM 768 C C . THR A 1 100 ? 13.275 7.052 -15.845 1.00 95.44 100 THR A C 1
ATOM 770 O O . THR A 1 100 ? 12.505 7.620 -16.608 1.00 95.44 100 THR A O 1
ATOM 773 N N . GLY A 1 101 ? 14.469 6.615 -16.257 1.00 94.19 101 GLY A N 1
ATOM 774 C CA . GLY A 1 101 ? 14.971 6.799 -17.624 1.00 94.19 101 GLY A CA 1
ATOM 775 C C . GLY A 1 101 ? 14.179 6.045 -18.701 1.00 94.19 101 GLY A C 1
ATOM 776 O O . GLY A 1 101 ? 14.310 6.356 -19.881 1.00 94.19 101 GLY A O 1
ATOM 777 N N . MET A 1 102 ? 13.357 5.069 -18.301 1.00 93.69 102 MET A N 1
ATOM 778 C CA . MET A 1 102 ? 12.388 4.374 -19.158 1.00 93.69 102 MET A CA 1
ATOM 779 C C . MET A 1 102 ? 10.981 4.996 -19.111 1.00 93.69 102 MET A C 1
ATOM 781 O O . MET A 1 102 ? 10.043 4.398 -19.634 1.00 93.69 102 MET A O 1
ATOM 785 N N . ASP A 1 103 ? 10.810 6.148 -18.456 1.00 94.94 103 ASP A N 1
ATOM 786 C CA . ASP A 1 103 ? 9.520 6.811 -18.224 1.00 94.94 103 ASP A CA 1
ATOM 787 C C . ASP A 1 103 ? 8.494 5.949 -17.453 1.00 94.94 103 ASP A C 1
ATOM 789 O O . ASP A 1 103 ? 7.285 6.186 -17.519 1.00 94.94 103 ASP A O 1
ATOM 793 N N . LEU A 1 104 ? 8.958 4.944 -16.696 1.00 95.00 104 LEU A N 1
ATOM 794 C CA . LEU A 1 104 ? 8.091 4.052 -15.917 1.00 95.00 104 LEU A CA 1
ATOM 795 C C . LEU A 1 104 ? 7.781 4.637 -14.537 1.00 95.00 104 LEU A C 1
ATOM 797 O O . LEU A 1 104 ? 6.648 4.538 -14.077 1.00 95.00 104 LEU A O 1
ATOM 801 N N . LEU A 1 105 ? 8.760 5.272 -13.889 1.00 96.69 105 LEU A N 1
ATOM 802 C CA . LEU A 1 105 ? 8.583 6.001 -12.628 1.00 96.69 105 LEU A CA 1
ATOM 803 C C . LEU A 1 105 ? 8.871 7.490 -12.838 1.00 96.69 105 LEU A C 1
ATOM 805 O O . LEU A 1 105 ? 9.673 7.858 -13.690 1.00 96.69 105 LEU A O 1
ATOM 809 N N . ASN A 1 106 ? 8.249 8.362 -12.047 1.00 94.75 106 ASN A N 1
ATOM 810 C CA . ASN A 1 106 ? 8.552 9.793 -12.097 1.00 94.75 106 ASN A CA 1
ATOM 811 C C . ASN A 1 106 ? 9.899 10.143 -11.420 1.00 94.75 106 ASN A C 1
ATOM 813 O O . ASN A 1 106 ? 10.450 9.348 -10.662 1.00 94.75 106 ASN A O 1
ATOM 817 N N . ASP A 1 107 ? 10.392 11.370 -11.618 1.00 93.56 107 ASP A N 1
ATOM 818 C CA . ASP A 1 107 ? 11.654 11.853 -11.021 1.00 93.56 107 ASP A CA 1
ATOM 819 C C . ASP A 1 107 ? 11.624 11.967 -9.484 1.00 93.56 107 ASP A C 1
ATOM 821 O O . ASP A 1 107 ? 12.665 12.089 -8.835 1.00 93.56 107 ASP A O 1
ATOM 825 N N . GLY A 1 108 ? 10.440 11.922 -8.865 1.00 88.50 108 GLY A N 1
ATOM 826 C CA . GLY A 1 108 ? 10.266 12.043 -7.417 1.00 88.50 108 GLY A CA 1
ATOM 827 C C . GLY A 1 108 ? 10.976 10.939 -6.630 1.00 88.50 108 GLY A C 1
ATOM 828 O O . GLY A 1 108 ? 11.439 11.185 -5.514 1.00 88.50 108 GLY A O 1
ATOM 829 N N . VAL A 1 109 ? 11.142 9.750 -7.222 1.00 92.75 109 VAL A N 1
ATOM 830 C CA . VAL A 1 109 ? 11.862 8.620 -6.601 1.00 92.75 109 VAL A CA 1
ATOM 831 C C . VAL A 1 109 ? 13.347 8.898 -6.391 1.00 92.75 109 VAL A C 1
ATOM 833 O O . VAL A 1 109 ? 13.962 8.347 -5.474 1.00 92.75 109 VAL A O 1
ATOM 836 N N . LEU A 1 110 ? 13.931 9.782 -7.208 1.00 92.44 110 LEU A N 1
ATOM 837 C CA . LEU A 1 110 ? 15.356 10.108 -7.157 1.00 92.44 110 LEU A CA 1
ATOM 838 C C . LEU A 1 110 ? 15.716 10.876 -5.880 1.00 92.44 110 LEU A C 1
ATOM 840 O O . LEU A 1 110 ? 16.848 10.798 -5.409 1.00 92.44 110 LEU A O 1
ATOM 844 N N . ASN A 1 111 ? 14.737 11.535 -5.251 1.00 87.62 111 ASN A N 1
ATOM 845 C CA . ASN A 1 111 ? 14.919 12.206 -3.964 1.00 87.62 111 ASN A CA 1
ATOM 846 C C . ASN A 1 111 ? 15.027 11.223 -2.776 1.00 87.62 111 ASN A C 1
ATOM 848 O O . ASN A 1 111 ? 15.235 11.652 -1.644 1.00 87.62 111 ASN A O 1
ATOM 852 N N . LYS A 1 112 ? 14.873 9.902 -2.990 1.00 90.94 112 LYS A N 1
ATOM 853 C CA . LYS A 1 112 ? 14.914 8.813 -1.980 1.00 90.94 112 LYS A CA 1
ATOM 854 C C . LYS A 1 112 ? 13.951 8.937 -0.799 1.00 90.94 112 LYS A C 1
ATOM 856 O O . LYS A 1 112 ? 13.772 7.969 -0.065 1.00 90.94 112 LYS A O 1
ATOM 861 N N . THR A 1 113 ? 13.323 10.085 -0.612 1.00 95.62 113 THR A N 1
ATOM 862 C CA . THR A 1 113 ? 12.337 10.374 0.413 1.00 95.62 113 THR A CA 1
ATOM 863 C C . THR A 1 113 ? 11.265 11.257 -0.200 1.00 95.62 113 THR A C 1
ATOM 865 O O . THR A 1 113 ? 11.565 12.293 -0.795 1.00 95.62 113 THR A O 1
ATOM 868 N N . ILE A 1 114 ? 10.013 10.865 -0.018 1.00 95.75 114 ILE A N 1
ATOM 869 C CA . ILE A 1 114 ? 8.842 11.658 -0.377 1.00 95.75 114 ILE A CA 1
ATOM 870 C C . ILE A 1 114 ? 7.958 11.817 0.852 1.00 95.75 114 ILE A C 1
ATOM 872 O O . ILE A 1 114 ? 7.916 10.952 1.728 1.00 95.75 114 ILE A O 1
ATOM 876 N N . THR A 1 115 ? 7.249 12.936 0.911 1.00 96.62 115 THR A N 1
ATOM 877 C CA . THR A 1 115 ? 6.309 13.222 1.990 1.00 96.62 115 THR A CA 1
ATOM 878 C C . THR A 1 115 ? 4.952 13.515 1.379 1.00 96.62 115 THR A C 1
ATOM 880 O O . THR A 1 115 ? 4.813 14.472 0.619 1.00 96.62 115 THR A O 1
ATOM 883 N N . THR A 1 116 ? 3.950 12.724 1.750 1.00 95.81 116 THR A N 1
ATOM 884 C CA . THR A 1 116 ? 2.592 12.819 1.206 1.00 95.81 116 THR A CA 1
ATOM 885 C C . THR A 1 116 ? 1.599 12.979 2.344 1.00 95.81 116 THR A C 1
ATOM 887 O O . THR A 1 116 ? 1.688 12.302 3.366 1.00 95.81 116 THR A O 1
ATOM 890 N N . SER A 1 117 ? 0.650 13.901 2.183 1.00 96.88 117 SER A N 1
ATOM 891 C CA . SER A 1 117 ? -0.428 14.107 3.151 1.00 96.88 117 SER A CA 1
ATOM 892 C C . SER A 1 117 ? -1.747 13.592 2.600 1.00 96.88 117 SER A C 1
ATOM 894 O O . SER A 1 117 ? -2.174 13.997 1.524 1.00 96.88 117 SER A O 1
ATOM 896 N N . PHE A 1 118 ? -2.404 12.752 3.385 1.00 97.56 118 PHE A N 1
ATOM 897 C CA . PHE A 1 118 ? -3.687 12.142 3.081 1.00 97.56 118 PHE A CA 1
ATOM 898 C C . PHE A 1 118 ? -4.752 12.769 3.962 1.00 97.56 118 PHE A C 1
ATOM 900 O O . PHE A 1 118 ? -4.546 12.945 5.163 1.00 97.56 118 PHE A O 1
ATOM 907 N N . LEU A 1 119 ? -5.897 13.100 3.375 1.00 97.44 119 LEU A N 1
ATOM 908 C CA . LEU A 1 119 ? -7.064 13.535 4.124 1.00 97.44 119 LEU A CA 1
ATOM 909 C C . LEU A 1 119 ? -8.030 12.353 4.241 1.00 97.44 119 LEU A C 1
ATOM 911 O O . LEU A 1 119 ? -8.781 12.071 3.311 1.00 97.44 119 LEU A O 1
ATOM 915 N N . VAL A 1 120 ? -7.976 11.666 5.380 1.00 96.88 120 VAL A N 1
ATOM 916 C CA . VAL A 1 120 ? -8.663 10.394 5.621 1.00 96.88 120 VAL A CA 1
ATOM 917 C C . VAL A 1 120 ? -9.976 10.630 6.362 1.00 96.88 120 VAL A C 1
ATOM 919 O O . VAL A 1 120 ? -10.005 11.281 7.406 1.00 96.88 120 VAL A O 1
ATOM 922 N N . ASP A 1 121 ? -11.072 10.106 5.833 1.00 94.88 121 ASP A N 1
ATOM 923 C CA . ASP A 1 121 ? -12.364 10.028 6.501 1.00 94.88 121 ASP A CA 1
ATOM 924 C C . ASP A 1 121 ? -12.327 8.985 7.626 1.00 94.88 121 ASP A C 1
ATOM 926 O O . ASP A 1 121 ? -11.896 7.850 7.429 1.00 94.88 121 ASP A O 1
ATOM 930 N N . ARG A 1 122 ? -12.754 9.373 8.830 1.00 91.12 122 ARG A N 1
ATOM 931 C CA . ARG A 1 122 ? -12.613 8.532 10.030 1.00 91.12 122 ARG A CA 1
ATOM 932 C C . ARG A 1 122 ? -13.616 7.391 10.101 1.00 91.12 122 ARG A C 1
ATOM 934 O O . ARG A 1 122 ? -13.301 6.370 10.701 1.00 91.12 122 ARG A O 1
ATOM 941 N N . GLU A 1 123 ? -14.805 7.591 9.541 1.00 90.56 123 GLU A N 1
ATOM 942 C CA . GLU A 1 123 ? -15.917 6.641 9.628 1.00 90.56 123 GLU A CA 1
ATOM 943 C C . GLU A 1 123 ? -15.704 5.471 8.663 1.00 90.56 123 GLU A C 1
ATOM 945 O O . GLU A 1 123 ? -15.935 4.311 9.007 1.00 90.56 123 GLU A O 1
ATOM 950 N N . SER A 1 124 ? -15.205 5.783 7.465 1.00 93.31 124 SER A N 1
ATOM 951 C CA . SER A 1 124 ? -14.956 4.811 6.398 1.00 93.31 124 SER A CA 1
ATOM 952 C C . SER A 1 124 ? -13.490 4.387 6.258 1.00 93.31 124 SER A C 1
ATOM 954 O O . SER A 1 124 ? -13.188 3.446 5.526 1.00 93.31 124 SER A O 1
ATOM 956 N N . ASN A 1 125 ? -12.569 5.054 6.963 1.00 95.81 125 ASN A N 1
ATOM 957 C CA . ASN A 1 125 ? -11.120 4.872 6.839 1.00 95.81 125 ASN A CA 1
ATOM 958 C C . ASN A 1 125 ? -10.629 5.023 5.388 1.00 95.81 125 ASN A C 1
ATOM 960 O O . ASN A 1 125 ? -9.790 4.250 4.924 1.00 95.81 125 ASN A O 1
ATOM 964 N N . THR A 1 126 ? -11.174 6.003 4.660 1.00 96.62 126 THR A N 1
ATOM 965 C CA . THR A 1 126 ? -10.888 6.213 3.234 1.00 96.62 126 THR A CA 1
ATOM 966 C C . THR A 1 126 ? -10.299 7.573 2.929 1.00 96.62 126 THR A C 1
ATOM 968 O O . THR A 1 126 ? -10.485 8.531 3.671 1.00 96.62 126 THR A O 1
ATOM 971 N N . PHE A 1 127 ? -9.617 7.682 1.799 1.00 97.31 127 PHE A N 1
ATOM 972 C CA . PHE A 1 127 ? -9.248 8.954 1.194 1.00 97.31 127 PHE A CA 1
ATOM 973 C C . PHE A 1 127 ? -9.601 8.939 -0.294 1.00 97.31 127 PHE A C 1
ATOM 975 O O . PHE A 1 127 ? -9.841 7.883 -0.881 1.00 97.31 127 PHE A O 1
ATOM 982 N N . GLU A 1 128 ? -9.671 10.122 -0.894 1.00 96.06 128 GLU A N 1
ATOM 983 C CA . GLU A 1 128 ? -9.947 10.270 -2.319 1.00 96.06 128 GLU A CA 1
ATOM 984 C C . GLU A 1 128 ? -8.651 10.147 -3.122 1.00 96.06 128 GLU A C 1
ATOM 986 O O . GLU A 1 128 ? -7.668 10.841 -2.853 1.00 96.06 128 GLU A O 1
ATOM 991 N N . LEU A 1 129 ? -8.669 9.277 -4.126 1.00 95.38 129 LEU A N 1
ATOM 992 C CA . LEU A 1 129 ? -7.573 9.045 -5.048 1.00 95.38 129 LEU A CA 1
ATOM 993 C C . LEU A 1 129 ? -8.122 8.999 -6.475 1.00 95.38 129 LEU A C 1
ATOM 995 O O . LEU A 1 129 ? -8.881 8.100 -6.832 1.00 95.38 129 LEU A O 1
ATOM 999 N N . ASN A 1 130 ? -7.769 10.007 -7.276 1.00 89.88 130 ASN A N 1
ATOM 1000 C CA . ASN A 1 130 ? -8.250 10.175 -8.651 1.00 89.88 130 ASN A CA 1
ATOM 1001 C C . ASN A 1 130 ? -9.790 10.063 -8.781 1.00 89.88 130 ASN A C 1
ATOM 1003 O O . ASN A 1 130 ? -10.310 9.312 -9.603 1.00 89.88 130 ASN A O 1
ATOM 1007 N N . GLY A 1 131 ? -10.530 10.755 -7.904 1.00 90.62 131 GLY A N 1
ATOM 1008 C CA . GLY A 1 131 ? -12.000 10.734 -7.876 1.00 90.62 131 GLY A CA 1
ATOM 1009 C C . GLY A 1 131 ? -12.627 9.450 -7.317 1.00 90.62 131 GLY A C 1
ATOM 1010 O O . GLY A 1 131 ? -13.850 9.333 -7.284 1.00 90.62 131 GLY A O 1
ATOM 1011 N N . THR A 1 132 ? -11.816 8.488 -6.868 1.00 93.94 132 THR A N 1
ATOM 1012 C CA . THR A 1 132 ? -12.273 7.220 -6.285 1.00 93.94 132 THR A CA 1
ATOM 1013 C C . THR A 1 132 ? -11.934 7.164 -4.800 1.00 93.94 132 THR A C 1
ATOM 1015 O O . THR A 1 132 ? -10.823 7.494 -4.393 1.00 93.94 132 THR A O 1
ATOM 1018 N N . TRP A 1 133 ? -12.880 6.723 -3.971 1.00 95.25 133 TRP A N 1
ATOM 1019 C CA . TRP A 1 133 ? -12.640 6.516 -2.543 1.00 95.25 133 TRP A CA 1
ATOM 1020 C C . TRP A 1 133 ? -11.962 5.171 -2.304 1.00 95.25 133 TRP A C 1
ATOM 1022 O O . TRP A 1 133 ? -12.476 4.120 -2.695 1.00 95.25 133 TRP A O 1
ATOM 1032 N N . VAL A 1 134 ? -10.809 5.208 -1.644 1.00 97.19 134 VAL A N 1
ATOM 1033 C CA . VAL A 1 134 ? -9.974 4.035 -1.379 1.00 97.19 134 VAL A CA 1
ATOM 1034 C C . VAL A 1 134 ? -9.601 3.960 0.095 1.00 97.19 134 VAL A C 1
ATOM 1036 O O . VAL A 1 134 ? -9.384 4.978 0.753 1.00 97.19 134 VAL A O 1
ATOM 1039 N N . PHE A 1 135 ? -9.531 2.739 0.616 1.00 97.00 135 PHE A N 1
ATOM 1040 C CA . PHE A 1 135 ? -9.086 2.459 1.980 1.00 97.00 135 PHE A CA 1
ATOM 1041 C C . PHE A 1 135 ? -7.675 2.995 2.265 1.00 97.00 135 PHE A C 1
ATOM 1043 O O . PHE A 1 135 ? -6.770 2.857 1.443 1.00 97.00 135 PHE A O 1
ATOM 1050 N N . P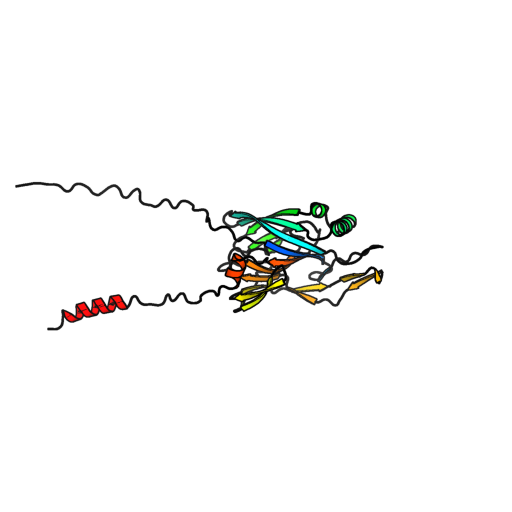HE A 1 136 ? -7.474 3.564 3.453 1.00 97.19 136 PHE A N 1
ATOM 1051 C CA . PHE A 1 136 ? -6.168 3.982 3.957 1.00 97.19 136 PHE A CA 1
ATOM 1052 C C . PHE A 1 136 ? -5.457 2.813 4.674 1.00 97.19 136 PHE A C 1
ATOM 1054 O O . PHE A 1 136 ? -5.858 2.451 5.782 1.00 97.19 136 PHE A O 1
ATOM 1061 N N . PRO A 1 137 ? -4.389 2.220 4.102 1.00 95.88 137 PRO A N 1
ATOM 1062 C CA . PRO A 1 137 ? -3.922 0.886 4.493 1.00 95.88 137 PRO A CA 1
ATOM 1063 C C . PRO A 1 137 ? -2.914 0.866 5.651 1.00 95.88 137 PRO A C 1
ATOM 1065 O O . PRO A 1 137 ? -2.434 -0.199 6.017 1.00 95.88 137 PRO A O 1
ATOM 1068 N N . PHE A 1 138 ? -2.558 2.014 6.231 1.00 96.25 138 PHE A N 1
ATOM 1069 C CA . PHE A 1 138 ? -1.465 2.093 7.215 1.00 96.25 138 PHE A CA 1
ATOM 1070 C C . PHE A 1 138 ? -1.952 2.156 8.666 1.00 96.25 138 PHE A C 1
ATOM 1072 O O . PHE A 1 138 ? -1.230 1.802 9.593 1.00 96.25 138 PHE A O 1
ATOM 1079 N N . LEU A 1 139 ? -3.175 2.638 8.879 1.00 92.62 139 LEU A N 1
ATOM 1080 C CA . LEU A 1 139 ? -3.752 2.854 10.200 1.00 92.62 139 LEU A CA 1
ATOM 1081 C C . LEU A 1 139 ? -5.266 2.682 10.113 1.00 92.62 139 LEU A C 1
ATOM 1083 O O . LEU A 1 139 ? -5.887 3.182 9.175 1.00 92.62 139 LEU A O 1
ATOM 1087 N N . PHE A 1 140 ? -5.854 2.030 11.113 1.00 91.31 140 PHE A N 1
ATOM 1088 C CA . PHE A 1 140 ? -7.299 1.876 11.215 1.00 91.31 140 PHE A CA 1
ATOM 1089 C C . PHE A 1 140 ? -7.866 2.815 12.282 1.00 91.31 140 PHE A C 1
ATOM 1091 O O . PHE A 1 140 ? -7.639 2.650 13.479 1.00 91.31 140 PHE A O 1
ATOM 1098 N N . LEU A 1 141 ? -8.573 3.861 11.861 1.00 88.12 141 LEU A N 1
ATOM 1099 C CA . LEU A 1 141 ? -8.903 4.987 12.737 1.00 88.12 141 LEU A CA 1
ATOM 1100 C C . LEU A 1 141 ? -9.974 4.664 13.789 1.00 88.12 141 LEU A C 1
ATOM 1102 O O . LEU A 1 141 ? -9.915 5.230 14.883 1.00 88.12 141 LEU A O 1
ATOM 1106 N N . GLN A 1 142 ? -10.933 3.777 13.502 1.00 81.44 142 GLN A N 1
ATOM 1107 C CA . GLN A 1 142 ? -12.041 3.450 14.415 1.00 81.44 142 GLN A CA 1
ATOM 1108 C C . GLN A 1 142 ? -12.523 1.996 14.255 1.00 81.44 142 GLN A C 1
ATOM 1110 O O . GLN A 1 142 ? -13.318 1.724 13.368 1.00 81.44 142 GLN A O 1
ATOM 1115 N N . PRO A 1 143 ? -12.115 1.041 15.104 1.00 66.88 143 PRO A N 1
ATOM 1116 C CA . PRO A 1 143 ? -12.471 -0.368 14.905 1.00 66.88 143 PRO A CA 1
ATOM 1117 C C . PRO A 1 143 ? -13.893 -0.776 15.331 1.00 66.88 143 PRO A C 1
ATOM 1119 O O . PRO A 1 143 ? -14.400 -1.770 14.823 1.00 66.88 143 PRO A O 1
ATOM 1122 N N . GLU A 1 144 ? -14.543 -0.054 16.249 1.00 65.62 144 GLU A N 1
ATOM 1123 C CA . GLU A 1 144 ? -15.796 -0.525 16.879 1.00 65.62 144 GLU A CA 1
ATOM 1124 C C . GLU A 1 144 ? -17.084 -0.084 16.157 1.00 65.62 144 GLU A C 1
ATOM 1126 O O . GLU A 1 144 ? -18.106 -0.754 16.283 1.00 65.62 144 GLU A O 1
ATOM 1131 N N . GLU A 1 145 ? -17.043 0.997 15.372 1.00 68.12 145 GLU A N 1
ATOM 1132 C CA . GLU A 1 145 ? -18.225 1.579 14.703 1.00 68.12 145 GLU A CA 1
ATOM 1133 C C . GLU A 1 145 ? -17.991 1.910 13.217 1.00 68.12 145 GLU A C 1
ATOM 1135 O O . GLU A 1 145 ? -18.862 2.489 12.566 1.00 68.12 145 GLU A O 1
ATOM 1140 N N . SER A 1 146 ? -16.824 1.567 12.660 1.00 75.81 146 SER A N 1
ATOM 1141 C CA . SER A 1 146 ? -16.507 1.931 11.276 1.00 75.81 146 SER A CA 1
ATOM 1142 C C . SER A 1 146 ? -17.217 1.067 10.246 1.00 75.81 146 SER A C 1
ATOM 1144 O O . SER A 1 146 ? -17.579 -0.091 10.466 1.00 75.81 146 SER A O 1
ATOM 1146 N N . ARG A 1 147 ? -17.361 1.663 9.064 1.00 86.88 147 ARG A N 1
ATOM 1147 C CA . ARG A 1 147 ? -17.782 0.996 7.836 1.00 86.88 147 ARG A CA 1
ATOM 1148 C C . ARG A 1 147 ? -16.634 1.101 6.840 1.00 86.88 147 ARG A C 1
ATOM 1150 O O . ARG A 1 147 ? -16.692 1.965 5.963 1.00 86.88 147 ARG A O 1
ATOM 1157 N N . PRO A 1 148 ? -15.562 0.305 7.015 1.00 93.12 148 PRO A N 1
ATOM 1158 C CA . PRO A 1 148 ? -14.402 0.378 6.140 1.00 93.12 148 PRO A CA 1
ATOM 1159 C C . PRO A 1 148 ? -14.844 0.218 4.686 1.00 93.12 148 PRO A C 1
ATOM 1161 O O . PRO A 1 148 ? -15.664 -0.645 4.383 1.00 93.12 148 PRO A O 1
ATOM 1164 N N . PHE A 1 149 ? -14.344 1.069 3.798 1.00 95.38 149 PHE A N 1
ATOM 1165 C CA . PHE A 1 149 ? -14.737 1.083 2.390 1.00 95.38 149 PHE A CA 1
ATOM 1166 C C . PHE A 1 149 ? -13.505 1.041 1.496 1.00 95.38 149 PHE A C 1
ATOM 1168 O O . PHE A 1 149 ? -12.475 1.642 1.800 1.00 95.38 149 PHE A O 1
ATOM 1175 N N . HIS A 1 150 ? -13.609 0.343 0.376 1.00 96.06 150 HIS A N 1
ATOM 1176 C CA . HIS A 1 150 ? -12.574 0.314 -0.639 1.00 96.06 150 HIS A CA 1
ATOM 1177 C C . HIS A 1 150 ? -13.219 -0.000 -1.982 1.00 96.06 150 HIS A C 1
ATOM 1179 O O . HIS A 1 150 ? -13.910 -1.004 -2.068 1.00 96.06 150 HIS A O 1
ATOM 1185 N N . ILE A 1 151 ? -12.988 0.844 -2.995 1.00 90.94 151 ILE A N 1
ATOM 1186 C CA . ILE A 1 151 ? -13.402 0.634 -4.395 1.00 90.94 151 ILE A CA 1
ATOM 1187 C C . ILE A 1 151 ? -14.817 0.043 -4.511 1.00 90.94 151 ILE A C 1
ATOM 1189 O O . ILE A 1 151 ? -15.022 -1.163 -4.560 1.00 90.94 151 ILE A O 1
ATOM 1193 N N . PHE A 1 152 ? -15.813 0.922 -4.599 1.00 86.56 152 PHE A N 1
ATOM 1194 C CA . PHE A 1 152 ? -17.221 0.572 -4.844 1.00 86.56 152 PHE A CA 1
ATOM 1195 C C . PHE A 1 152 ? -17.919 -0.293 -3.775 1.00 86.56 152 PHE A C 1
ATOM 1197 O O . PHE A 1 152 ? -19.143 -0.415 -3.842 1.00 86.56 152 PHE A O 1
ATOM 1204 N N . GLU A 1 153 ? -17.224 -0.815 -2.758 1.00 94.44 153 GLU A N 1
ATOM 1205 C CA . GLU A 1 153 ? -17.840 -1.638 -1.714 1.00 94.44 153 GLU A CA 1
ATOM 1206 C C . GLU A 1 153 ? -17.350 -1.352 -0.285 1.00 94.44 153 GLU A C 1
ATOM 1208 O O . GLU A 1 153 ? -16.243 -0.870 -0.033 1.00 94.44 153 GLU A O 1
ATOM 1213 N N . PHE A 1 154 ? -18.212 -1.676 0.683 1.00 95.31 154 PHE A N 1
ATOM 1214 C CA . PHE A 1 154 ? -17.827 -1.751 2.089 1.00 95.31 154 PHE A CA 1
ATOM 1215 C C . PHE A 1 154 ? -17.133 -3.086 2.357 1.00 95.31 154 PHE A C 1
ATOM 1217 O O . PHE A 1 154 ? -17.663 -4.142 2.008 1.00 95.31 154 PHE A O 1
ATOM 1224 N N . LEU A 1 155 ? -15.983 -3.034 3.024 1.00 95.94 155 LEU A N 1
ATOM 1225 C CA . LEU A 1 155 ? -15.230 -4.215 3.412 1.00 95.94 155 LEU A CA 1
ATOM 1226 C C . LEU A 1 155 ? -16.007 -5.021 4.455 1.00 95.94 155 LEU A C 1
ATOM 1228 O O . LEU A 1 155 ? -16.615 -4.477 5.383 1.00 95.94 155 LEU A O 1
ATOM 1232 N N . ARG A 1 156 ? -15.968 -6.342 4.306 1.00 95.12 156 ARG A N 1
ATOM 1233 C CA . ARG A 1 156 ? -16.440 -7.282 5.321 1.00 95.12 156 ARG A CA 1
ATOM 1234 C C . ARG A 1 156 ? -15.417 -7.367 6.437 1.00 95.12 156 ARG A C 1
ATOM 1236 O O . ARG A 1 156 ? -14.222 -7.309 6.178 1.00 95.12 156 ARG A O 1
ATOM 1243 N N . THR A 1 157 ? -15.911 -7.545 7.656 1.00 93.50 157 THR A N 1
ATOM 1244 C CA . THR A 1 157 ? -15.078 -7.679 8.851 1.00 93.50 157 THR A CA 1
ATOM 1245 C C . THR A 1 157 ? -15.260 -9.063 9.446 1.00 93.50 157 THR A C 1
ATOM 1247 O O . THR A 1 157 ? -16.387 -9.460 9.749 1.00 93.50 157 THR A O 1
ATOM 1250 N N . GLU A 1 158 ? -14.156 -9.763 9.675 1.00 93.69 158 GLU A N 1
ATOM 1251 C CA . GLU A 1 158 ? -14.133 -11.074 10.317 1.00 93.69 158 GLU A CA 1
ATOM 1252 C C . GLU A 1 158 ? -13.187 -11.078 11.517 1.00 93.69 158 GLU A C 1
ATOM 1254 O O . GLU A 1 158 ? -12.123 -10.461 11.499 1.00 93.69 158 GLU A O 1
ATOM 1259 N N . LYS A 1 159 ? -13.615 -11.733 12.601 1.00 92.50 159 LYS A N 1
ATOM 1260 C CA . LYS A 1 159 ? -12.876 -11.798 13.865 1.00 92.50 159 LYS A CA 1
ATOM 1261 C C . LYS A 1 159 ? -12.149 -13.127 13.974 1.00 92.50 159 LYS A C 1
ATOM 1263 O O . LYS A 1 159 ? -12.780 -14.179 13.933 1.00 92.50 159 LYS A O 1
ATOM 1268 N N . TYR A 1 160 ? -10.853 -13.065 14.242 1.00 91.50 160 TYR A N 1
ATOM 1269 C CA . TYR A 1 160 ? -10.011 -14.226 14.489 1.00 91.50 160 TYR A CA 1
ATOM 1270 C C . TYR A 1 160 ? -9.527 -14.232 15.935 1.00 91.50 160 TYR A C 1
ATOM 1272 O O . TYR A 1 160 ? -8.990 -13.240 16.420 1.00 91.50 160 TYR A O 1
ATOM 1280 N N . GLY A 1 161 ? -9.660 -15.372 16.618 1.00 88.69 161 GLY A N 1
ATOM 1281 C CA . GLY A 1 161 ? -9.182 -15.514 17.999 1.00 88.69 161 GLY A CA 1
ATOM 1282 C C . GLY A 1 161 ? -7.661 -15.363 18.118 1.00 88.69 161 GLY A C 1
ATOM 1283 O O . GLY A 1 161 ? -7.170 -14.694 19.027 1.00 88.69 161 GLY A O 1
ATOM 1284 N N . SER A 1 162 ? -6.904 -15.938 17.179 1.00 91.31 162 SER A N 1
ATOM 1285 C CA . SER A 1 162 ? -5.500 -15.587 16.969 1.00 91.31 162 SER A CA 1
ATOM 1286 C C . SER A 1 162 ? -5.038 -15.859 15.539 1.00 91.31 162 SER A C 1
ATOM 1288 O O . SER A 1 162 ? -5.564 -16.737 14.857 1.00 91.31 162 SER A O 1
ATOM 1290 N N . VAL A 1 163 ? -4.046 -15.091 15.085 1.00 93.62 163 VAL A N 1
ATOM 1291 C CA . VAL A 1 163 ? -3.411 -15.231 13.768 1.00 93.62 163 VAL A CA 1
ATOM 1292 C C . VAL A 1 163 ? -1.899 -15.149 13.926 1.00 93.62 163 VAL A C 1
ATOM 1294 O O . VAL A 1 163 ? -1.386 -14.328 14.683 1.00 93.62 163 VAL A O 1
ATOM 1297 N N . ARG A 1 164 ? -1.161 -15.988 13.198 1.00 93.31 164 ARG A N 1
ATOM 1298 C CA . ARG A 1 164 ? 0.295 -15.849 13.079 1.00 93.31 164 ARG A CA 1
ATOM 1299 C C . ARG A 1 164 ? 0.601 -14.851 11.971 1.00 93.31 164 ARG A C 1
ATOM 1301 O O . ARG A 1 164 ? 0.276 -15.114 10.820 1.00 93.31 164 ARG A O 1
ATOM 1308 N N . ALA A 1 165 ? 1.233 -13.742 12.326 1.00 91.69 165 ALA A N 1
ATOM 1309 C CA . ALA A 1 165 ? 1.628 -12.698 11.393 1.00 91.69 165 ALA A CA 1
ATOM 1310 C C . ALA A 1 165 ? 3.151 -12.557 11.354 1.00 91.69 165 ALA A C 1
ATOM 1312 O O . ALA A 1 165 ? 3.828 -12.745 12.369 1.00 91.69 165 ALA A O 1
ATOM 1313 N N . GLU A 1 166 ? 3.679 -12.208 10.186 1.00 92.88 166 GLU A N 1
ATOM 1314 C CA . GLU A 1 166 ? 5.070 -11.808 9.996 1.00 92.88 166 GLU A CA 1
ATOM 1315 C C . GLU A 1 166 ? 5.114 -10.287 9.801 1.00 92.88 166 GLU A C 1
ATOM 1317 O O . GLU A 1 166 ? 4.438 -9.746 8.931 1.00 92.88 166 GLU A O 1
ATOM 1322 N N . LEU A 1 167 ? 5.845 -9.597 10.676 1.00 93.12 167 LEU A N 1
ATOM 1323 C CA . LEU A 1 167 ? 6.006 -8.143 10.675 1.00 93.12 167 LEU A CA 1
ATOM 1324 C C . LEU A 1 167 ? 7.174 -7.722 9.771 1.00 93.12 167 LEU A C 1
ATOM 1326 O O . LEU A 1 167 ? 8.032 -8.544 9.436 1.00 93.12 167 LEU A O 1
ATOM 1330 N N . ALA A 1 168 ? 7.272 -6.429 9.445 1.00 85.56 168 ALA A N 1
ATOM 1331 C CA . ALA A 1 168 ? 8.422 -5.899 8.715 1.00 85.56 168 ALA A CA 1
ATOM 1332 C C . ALA A 1 168 ? 9.708 -6.207 9.509 1.00 85.56 168 ALA A C 1
ATOM 1334 O O . ALA A 1 168 ? 9.792 -5.873 10.689 1.00 85.56 168 ALA A O 1
ATOM 1335 N N . ASN A 1 169 ? 10.682 -6.874 8.874 1.00 82.19 169 ASN A N 1
ATOM 1336 C CA . ASN A 1 169 ? 11.887 -7.519 9.450 1.00 82.19 169 ASN A CA 1
ATOM 1337 C C . ASN A 1 169 ? 11.769 -9.021 9.785 1.00 82.19 169 ASN A C 1
ATOM 1339 O O . ASN A 1 169 ? 12.675 -9.577 10.406 1.00 82.19 169 ASN A O 1
ATOM 1343 N N . GLY A 1 170 ? 10.689 -9.696 9.385 1.00 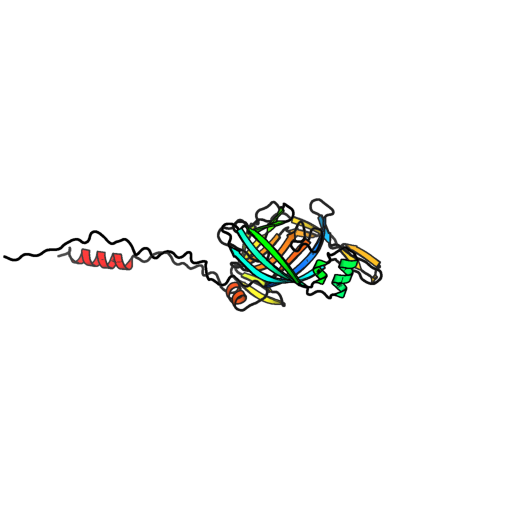85.44 170 GLY A N 1
ATOM 1344 C CA . GLY A 1 170 ? 10.560 -11.155 9.508 1.00 85.44 170 GLY A CA 1
ATOM 1345 C C . GLY A 1 170 ? 10.231 -11.648 10.921 1.00 85.44 170 GLY A C 1
ATOM 1346 O O . GLY A 1 170 ? 10.240 -12.852 11.191 1.00 85.44 170 GLY A O 1
ATOM 1347 N N . ILE A 1 171 ? 9.941 -10.734 11.855 1.00 88.06 171 ILE A N 1
ATOM 1348 C CA . ILE A 1 171 ? 9.530 -11.100 13.212 1.00 88.06 171 ILE A CA 1
ATOM 1349 C C . ILE A 1 171 ? 8.133 -11.706 13.151 1.00 88.06 171 ILE A C 1
ATOM 1351 O O . ILE A 1 171 ? 7.174 -11.058 12.736 1.00 88.06 171 ILE A O 1
ATOM 1355 N N . ARG A 1 172 ? 8.011 -12.941 13.636 1.00 92.19 172 ARG A N 1
ATOM 1356 C CA . ARG A 1 172 ? 6.732 -13.642 13.728 1.00 92.19 172 ARG A CA 1
ATOM 1357 C C . ARG A 1 172 ? 6.084 -13.405 15.081 1.00 92.19 172 ARG A C 1
ATOM 1359 O O . ARG A 1 172 ? 6.715 -13.579 16.125 1.00 92.19 172 ARG A O 1
ATOM 1366 N N . VAL A 1 173 ? 4.812 -13.033 15.065 1.00 92.75 173 VAL A N 1
ATOM 1367 C CA . VAL A 1 173 ? 4.012 -12.772 16.260 1.00 92.75 173 VAL A CA 1
ATOM 1368 C C . VAL A 1 173 ? 2.667 -13.476 16.151 1.00 92.75 173 VAL A C 1
ATOM 1370 O O . VAL A 1 173 ? 2.068 -13.547 15.081 1.00 92.75 173 VAL A O 1
ATOM 1373 N N . GLU A 1 174 ? 2.191 -14.014 17.270 1.00 93.81 174 GLU A N 1
ATOM 1374 C CA . GLU A 1 174 ? 0.798 -14.424 17.393 1.00 93.81 174 GLU A CA 1
ATOM 1375 C C . GLU A 1 174 ? -0.023 -13.205 17.817 1.00 93.81 174 GLU A C 1
ATOM 1377 O O . GLU A 1 174 ? 0.143 -12.678 18.920 1.00 93.81 174 GLU A O 1
ATOM 1382 N N . VAL A 1 175 ? -0.865 -12.730 16.906 1.00 93.19 175 VAL A N 1
ATOM 1383 C CA . VAL A 1 175 ? -1.777 -11.615 17.128 1.00 93.19 175 VAL A CA 1
ATOM 1384 C C . VAL A 1 175 ? -3.085 -12.179 17.654 1.00 93.19 175 VAL A C 1
ATOM 1386 O O . VAL A 1 175 ? -3.763 -12.917 16.945 1.00 93.19 175 VAL A O 1
ATOM 1389 N N . ALA A 1 176 ? -3.438 -11.852 18.892 1.00 92.12 176 ALA A N 1
ATOM 1390 C CA . ALA A 1 176 ? -4.730 -12.237 19.456 1.00 92.12 176 ALA A CA 1
ATOM 1391 C C . ALA A 1 176 ? -5.852 -11.307 18.970 1.00 92.12 176 ALA A C 1
ATOM 1393 O O . ALA A 1 176 ? -5.585 -10.131 18.728 1.00 92.12 176 ALA A O 1
ATOM 1394 N N . ASP A 1 177 ? -7.087 -11.800 18.885 1.00 91.94 177 ASP A N 1
ATOM 1395 C CA . ASP A 1 177 ? -8.292 -11.005 18.588 1.00 91.94 177 ASP A CA 1
ATOM 1396 C C . ASP A 1 177 ? -8.129 -10.087 17.362 1.00 91.94 177 ASP A C 1
ATOM 1398 O O . ASP A 1 177 ? -8.457 -8.897 17.391 1.00 91.94 177 ASP A O 1
ATOM 1402 N N . ALA A 1 178 ? -7.544 -10.638 16.299 1.00 93.31 178 ALA A N 1
ATOM 1403 C CA . ALA A 1 178 ? -7.301 -9.921 15.057 1.00 93.31 178 ALA A CA 1
ATOM 1404 C C . ALA A 1 178 ? -8.604 -9.731 14.269 1.00 93.31 178 ALA A C 1
ATOM 1406 O O . ALA A 1 178 ? -9.517 -10.558 14.329 1.00 93.31 178 ALA A O 1
ATOM 1407 N N . LEU A 1 179 ? -8.666 -8.649 13.499 1.00 94.12 179 LEU A N 1
ATOM 1408 C CA . LEU A 1 179 ? -9.734 -8.372 12.547 1.00 94.12 179 LEU A CA 1
ATOM 1409 C C . LEU A 1 179 ? -9.177 -8.470 11.129 1.00 94.12 179 LEU A C 1
ATOM 1411 O O . LEU A 1 179 ? -8.204 -7.785 10.815 1.00 94.12 179 LEU A O 1
ATOM 1415 N N . GLU A 1 180 ? -9.814 -9.264 10.278 1.00 95.56 180 GLU A N 1
ATOM 1416 C CA . GLU A 1 180 ? -9.627 -9.195 8.827 1.00 95.56 180 GLU A CA 1
ATOM 1417 C C . GLU A 1 180 ? -10.691 -8.269 8.242 1.00 95.56 180 GLU A C 1
ATOM 1419 O O . GLU A 1 180 ? -11.878 -8.417 8.538 1.00 95.56 180 GLU A O 1
ATOM 1424 N N . LEU A 1 181 ? -10.264 -7.316 7.419 1.00 95.50 181 LEU A N 1
ATOM 1425 C CA . LEU A 1 181 ? -11.111 -6.462 6.601 1.00 95.50 181 LEU A CA 1
ATOM 1426 C C . LEU A 1 181 ? -10.871 -6.844 5.143 1.00 95.50 181 LEU A C 1
ATOM 1428 O O . LEU A 1 181 ? -9.748 -6.709 4.657 1.00 95.50 181 LEU A O 1
ATOM 1432 N N . TYR A 1 182 ? -11.897 -7.312 4.439 1.00 96.31 182 TYR A N 1
ATOM 1433 C CA . TYR A 1 182 ? -11.720 -7.822 3.081 1.00 96.31 182 TYR A CA 1
ATOM 1434 C C . TYR A 1 182 ? -12.835 -7.429 2.118 1.00 96.31 182 TYR A C 1
ATOM 1436 O O . TYR A 1 182 ? -13.994 -7.266 2.505 1.00 96.31 182 TYR A O 1
ATOM 1444 N N . SER A 1 183 ? -12.475 -7.284 0.844 1.00 96.88 183 SER A N 1
ATOM 1445 C CA . SER A 1 183 ? -13.426 -7.071 -0.246 1.00 96.88 183 SER A CA 1
ATOM 1446 C C . SER A 1 183 ? -14.103 -8.387 -0.625 1.00 96.88 183 SER A C 1
ATOM 1448 O O . SER A 1 183 ? -13.478 -9.452 -0.593 1.00 96.88 183 SER A O 1
ATOM 1450 N N . THR A 1 184 ? -15.386 -8.330 -0.984 1.00 94.81 184 THR A N 1
ATOM 1451 C CA . THR A 1 184 ? -16.083 -9.498 -1.543 1.00 94.81 184 THR A CA 1
ATOM 1452 C C . THR A 1 184 ? -15.865 -9.627 -3.042 1.00 94.81 184 THR A C 1
ATOM 1454 O O . THR A 1 184 ? -15.882 -10.745 -3.552 1.00 94.81 184 THR A O 1
ATOM 1457 N N . GLY A 1 185 ? -15.614 -8.509 -3.727 1.00 93.50 185 GLY A N 1
ATOM 1458 C CA . GLY A 1 185 ? -15.171 -8.492 -5.108 1.00 93.50 185 GLY A CA 1
ATOM 1459 C C . GLY A 1 185 ? -13.738 -8.991 -5.256 1.00 93.50 185 GLY A C 1
ATOM 1460 O O . GLY A 1 185 ? -12.879 -8.796 -4.378 1.00 93.50 185 GLY A O 1
ATOM 1461 N N . THR A 1 186 ? -13.491 -9.608 -6.404 1.00 95.19 186 THR A N 1
ATOM 1462 C CA . THR A 1 186 ? -12.188 -10.111 -6.821 1.00 95.19 186 THR A CA 1
ATOM 1463 C C . THR A 1 186 ? -11.835 -9.608 -8.217 1.00 95.19 186 THR A C 1
ATOM 1465 O O . THR A 1 186 ? -12.688 -9.110 -8.947 1.00 95.19 186 THR A O 1
ATOM 1468 N N . PHE A 1 187 ? -10.557 -9.694 -8.572 1.00 95.00 187 PHE A N 1
ATOM 1469 C CA . PHE A 1 187 ? -10.034 -9.350 -9.887 1.00 95.00 187 PHE A CA 1
ATOM 1470 C C . PHE A 1 187 ? -9.017 -10.401 -10.342 1.00 95.00 187 PHE A C 1
ATOM 1472 O O . PHE A 1 187 ? -8.404 -11.102 -9.534 1.00 95.00 187 PHE A O 1
ATOM 1479 N N . GLN A 1 188 ? -8.825 -10.495 -11.654 1.00 97.50 188 GLN A N 1
ATOM 1480 C CA . GLN A 1 188 ? -7.833 -11.367 -12.271 1.00 97.50 188 GLN A CA 1
ATOM 1481 C C . GLN A 1 188 ? -6.469 -10.676 -12.264 1.00 97.50 188 GLN A C 1
ATOM 1483 O O . GLN A 1 188 ? -6.285 -9.628 -12.889 1.00 97.50 188 GLN A O 1
ATOM 1488 N N . TYR A 1 189 ? -5.513 -11.273 -11.567 1.00 96.44 189 TYR A N 1
ATOM 1489 C CA . TYR A 1 189 ? -4.130 -10.835 -11.503 1.00 96.44 189 TYR A CA 1
ATOM 1490 C C . TYR A 1 189 ? -3.252 -11.722 -12.380 1.00 96.44 189 TYR A C 1
ATOM 1492 O O . TYR A 1 189 ? -3.212 -12.940 -12.214 1.00 96.44 189 TYR A O 1
ATOM 1500 N N . LEU A 1 190 ? -2.527 -11.099 -13.302 1.00 96.50 190 LEU A N 1
ATOM 1501 C CA . LEU A 1 190 ? -1.618 -11.770 -14.217 1.00 96.50 190 LEU A CA 1
ATOM 1502 C C . LEU A 1 190 ? -0.176 -11.357 -13.915 1.00 96.50 190 LEU A C 1
ATOM 1504 O O . LEU A 1 190 ? 0.232 -10.225 -14.186 1.00 96.50 190 LEU A O 1
ATOM 1508 N N . PHE A 1 191 ? 0.613 -12.284 -13.376 1.00 95.19 191 PHE A N 1
ATOM 1509 C CA . PHE A 1 191 ? 2.037 -12.045 -13.182 1.00 95.19 191 PHE A CA 1
ATOM 1510 C C . PHE A 1 191 ? 2.784 -12.241 -14.502 1.00 95.19 191 PHE A C 1
ATOM 1512 O O . PHE A 1 191 ? 2.955 -13.360 -14.979 1.00 95.19 191 PHE A O 1
ATOM 1519 N N . CYS A 1 192 ? 3.238 -11.140 -15.088 1.00 93.62 192 CYS A N 1
ATOM 1520 C CA . CYS A 1 192 ? 4.184 -11.127 -16.193 1.00 93.62 192 CYS A CA 1
ATOM 1521 C C . CYS A 1 192 ? 5.576 -10.784 -15.666 1.00 93.62 192 CYS A C 1
ATOM 1523 O O . CYS A 1 192 ? 5.712 -10.062 -14.686 1.00 93.62 192 CYS A O 1
ATOM 1525 N N . SER A 1 193 ? 6.635 -11.280 -16.290 1.00 90.12 193 SER A N 1
ATOM 1526 C CA . SER A 1 193 ? 8.002 -10.865 -15.983 1.00 90.12 193 SER A CA 1
ATOM 1527 C C . SER A 1 193 ? 8.854 -10.880 -17.240 1.00 90.12 193 SER A C 1
ATOM 1529 O O . SER A 1 193 ? 8.714 -11.748 -18.102 1.00 90.12 193 SER A O 1
ATOM 1531 N N . ALA A 1 194 ? 9.722 -9.883 -17.359 1.00 91.56 194 ALA A N 1
ATOM 1532 C CA . ALA A 1 194 ? 10.725 -9.815 -18.406 1.00 91.56 194 ALA A CA 1
ATOM 1533 C C . ALA A 1 194 ? 12.045 -10.411 -17.913 1.00 91.56 194 ALA A C 1
ATOM 1535 O O . ALA A 1 194 ? 12.516 -10.082 -16.823 1.00 91.56 194 ALA A O 1
ATOM 1536 N N . SER A 1 195 ? 12.672 -11.245 -18.740 1.00 87.75 195 SER A N 1
ATOM 1537 C CA . SER A 1 195 ? 13.973 -11.844 -18.445 1.00 87.75 195 SER A CA 1
ATOM 1538 C C . SER A 1 195 ? 14.981 -11.513 -19.536 1.00 87.75 195 SER A C 1
ATOM 1540 O O . SER A 1 195 ? 14.746 -11.773 -20.715 1.00 87.75 195 SER A O 1
ATOM 1542 N N . ILE A 1 196 ? 16.138 -10.989 -19.123 1.00 88.25 196 ILE A N 1
ATOM 1543 C CA . ILE A 1 196 ? 17.278 -10.721 -20.015 1.00 88.25 196 ILE A CA 1
ATOM 1544 C C . ILE A 1 196 ? 17.816 -12.032 -20.588 1.00 88.25 196 ILE A C 1
ATOM 1546 O O . ILE A 1 196 ? 18.219 -12.080 -21.739 1.00 88.25 196 ILE A O 1
ATOM 1550 N N . ALA A 1 197 ? 17.806 -13.111 -19.797 1.00 87.56 197 ALA A N 1
ATOM 1551 C CA . ALA A 1 197 ? 18.381 -14.390 -20.205 1.00 87.56 197 ALA A CA 1
ATOM 1552 C C . ALA A 1 197 ? 17.632 -15.029 -21.383 1.00 87.56 197 ALA A C 1
ATOM 1554 O O . ALA A 1 197 ? 18.228 -15.767 -22.161 1.00 87.56 197 ALA A O 1
ATOM 1555 N N . THR A 1 198 ? 16.330 -14.761 -21.501 1.00 86.62 198 THR A N 1
ATOM 1556 C CA . THR A 1 198 ? 15.484 -15.270 -22.587 1.00 86.62 198 THR A CA 1
ATOM 1557 C C . THR A 1 198 ? 15.098 -14.193 -23.596 1.00 86.62 198 THR A C 1
ATOM 1559 O O . THR A 1 198 ? 14.392 -14.514 -24.546 1.00 86.62 198 THR A O 1
ATOM 1562 N N . GLU A 1 199 ? 15.490 -12.934 -23.361 1.00 86.50 199 GLU A N 1
ATOM 1563 C CA . GLU A 1 199 ? 15.077 -11.744 -24.124 1.00 86.50 199 GLU A CA 1
ATOM 1564 C C . GLU A 1 199 ? 13.563 -11.695 -24.397 1.00 86.50 199 GLU A C 1
ATOM 1566 O O . GLU A 1 199 ? 13.105 -11.297 -25.466 1.00 86.50 199 GLU A O 1
ATOM 1571 N N . ASN A 1 200 ? 12.764 -12.146 -23.427 1.00 91.88 200 ASN A N 1
ATOM 1572 C CA . ASN A 1 200 ? 11.329 -12.331 -23.613 1.00 91.88 200 ASN A CA 1
ATOM 1573 C C . ASN A 1 200 ? 10.547 -11.976 -22.347 1.00 91.88 200 ASN A C 1
ATOM 1575 O O . ASN A 1 200 ? 11.084 -11.995 -21.234 1.00 91.88 200 ASN A O 1
ATOM 1579 N N . VAL A 1 201 ? 9.266 -11.676 -22.540 1.00 93.25 201 VAL A N 1
ATOM 1580 C CA . VAL A 1 201 ? 8.275 -11.503 -21.481 1.00 93.25 201 VAL A CA 1
ATOM 1581 C C . VAL A 1 201 ? 7.464 -12.785 -21.371 1.00 93.25 201 VAL A C 1
ATOM 1583 O O . VAL A 1 201 ? 6.888 -13.255 -22.351 1.00 93.25 201 VAL A O 1
ATOM 1586 N N . THR A 1 202 ? 7.396 -13.341 -20.169 1.00 93.19 202 THR A N 1
ATOM 1587 C CA . THR A 1 202 ? 6.573 -14.513 -19.861 1.00 93.19 202 THR A CA 1
ATOM 1588 C C . THR A 1 202 ? 5.509 -14.137 -18.850 1.00 93.19 202 THR A C 1
ATOM 1590 O O . THR A 1 202 ? 5.815 -13.439 -17.885 1.00 93.19 202 THR A O 1
ATOM 1593 N N . CYS A 1 203 ? 4.285 -14.618 -19.052 1.00 94.19 203 CYS A N 1
ATOM 1594 C CA . CYS A 1 203 ? 3.195 -14.448 -18.102 1.00 94.19 203 CYS A CA 1
ATOM 1595 C C . CYS A 1 203 ? 2.729 -15.810 -17.597 1.00 94.19 203 CYS A C 1
ATOM 1597 O O . CYS A 1 203 ? 2.657 -16.770 -18.367 1.00 94.19 203 CYS A O 1
ATOM 1599 N N . GLU A 1 204 ? 2.452 -15.875 -16.303 1.00 93.56 204 GLU A N 1
ATOM 1600 C CA . GLU A 1 204 ? 1.887 -17.050 -15.646 1.00 93.56 204 GLU A CA 1
ATOM 1601 C C . GLU A 1 204 ? 0.378 -17.143 -15.905 1.00 93.56 204 GLU A C 1
ATOM 1603 O O . GLU A 1 204 ? -0.200 -16.306 -16.595 1.00 93.56 204 GLU A O 1
ATOM 1608 N N . GLU A 1 205 ? -0.279 -18.181 -15.395 1.00 94.00 205 GLU A N 1
ATOM 1609 C CA . GLU A 1 205 ? -1.738 -18.241 -15.466 1.00 94.00 205 GLU A CA 1
ATOM 1610 C C . GLU A 1 205 ? -2.362 -17.171 -14.551 1.00 94.00 205 GLU A C 1
ATOM 1612 O O . GLU A 1 205 ? -1.821 -16.899 -13.473 1.00 94.00 205 GLU A O 1
ATOM 1617 N N . PRO A 1 206 ? -3.485 -16.544 -14.953 1.00 94.62 206 PRO A N 1
ATOM 1618 C CA . PRO A 1 206 ? -4.190 -15.604 -14.095 1.00 94.62 206 PRO A CA 1
ATOM 1619 C C . PRO A 1 206 ? -4.617 -16.253 -12.776 1.00 94.62 206 PRO A C 1
ATOM 1621 O O . PRO A 1 206 ? -5.128 -17.375 -12.761 1.00 94.62 206 PRO A O 1
ATOM 1624 N N . ILE A 1 207 ? -4.458 -15.517 -11.680 1.00 95.50 207 ILE A N 1
ATOM 1625 C CA . ILE A 1 207 ? -4.978 -15.888 -10.364 1.00 95.50 207 ILE A CA 1
ATOM 1626 C C . ILE A 1 207 ? -6.012 -14.868 -9.904 1.00 95.50 207 ILE A C 1
ATOM 1628 O O . ILE A 1 207 ? -5.948 -13.691 -10.252 1.00 95.50 207 ILE A O 1
ATOM 1632 N N . GLU A 1 208 ? -6.960 -15.311 -9.090 1.00 96.50 208 GLU A N 1
ATOM 1633 C CA . GLU A 1 208 ? -7.994 -14.437 -8.550 1.00 96.50 208 GLU A CA 1
ATOM 1634 C C . GLU A 1 208 ? -7.558 -13.856 -7.199 1.00 96.50 208 GLU A C 1
ATOM 1636 O O . GLU A 1 208 ? -7.251 -14.599 -6.264 1.00 96.50 208 GLU A O 1
ATOM 1641 N N . LEU A 1 209 ? -7.534 -12.525 -7.095 1.00 95.50 209 LEU A N 1
ATOM 1642 C CA . LEU A 1 209 ? -7.190 -11.789 -5.877 1.00 95.50 209 LEU A CA 1
ATOM 1643 C C . LEU A 1 209 ? -8.338 -10.874 -5.448 1.00 95.50 209 LEU A C 1
ATOM 1645 O O . LEU A 1 209 ? -9.152 -10.445 -6.258 1.00 95.50 209 LEU A O 1
ATOM 1649 N N . ARG A 1 210 ? -8.392 -10.544 -4.157 1.00 95.81 210 ARG A N 1
ATOM 1650 C CA . ARG A 1 210 ? -9.337 -9.563 -3.602 1.00 95.81 210 ARG A CA 1
ATOM 1651 C C . ARG A 1 210 ? -8.827 -8.141 -3.836 1.00 95.81 210 ARG A C 1
ATOM 1653 O O . ARG A 1 210 ? -7.630 -7.903 -3.711 1.00 95.81 210 ARG A O 1
ATOM 1660 N N . TYR A 1 211 ? -9.728 -7.189 -4.090 1.00 96.31 211 TYR A N 1
ATOM 1661 C CA . TYR A 1 211 ? -9.392 -5.757 -4.149 1.00 96.31 211 TYR A CA 1
ATOM 1662 C C . TYR A 1 211 ? -8.727 -5.251 -2.865 1.00 96.31 211 TYR A C 1
ATOM 1664 O O . TYR A 1 211 ? -7.827 -4.418 -2.926 1.00 96.31 211 TYR A O 1
ATOM 1672 N N . ALA A 1 212 ? -9.144 -5.763 -1.706 1.00 97.50 212 ALA A N 1
ATOM 1673 C CA . ALA A 1 212 ? -8.484 -5.485 -0.439 1.00 97.50 212 ALA A CA 1
ATOM 1674 C C . ALA A 1 212 ? -8.517 -6.704 0.484 1.00 97.50 212 ALA A C 1
ATOM 1676 O O . ALA A 1 212 ? -9.560 -7.339 0.657 1.00 97.50 212 ALA A O 1
ATOM 1677 N N . ASN A 1 213 ? -7.389 -6.979 1.129 1.00 97.19 213 ASN A N 1
ATOM 1678 C CA . ASN A 1 213 ? -7.297 -7.834 2.303 1.00 97.19 213 ASN A CA 1
ATOM 1679 C C . ASN A 1 213 ? -6.396 -7.153 3.338 1.00 97.19 213 ASN A C 1
ATOM 1681 O O . ASN A 1 213 ? -5.242 -6.841 3.055 1.00 97.19 213 ASN A O 1
ATOM 1685 N N . VAL A 1 214 ? -6.933 -6.869 4.521 1.00 97.25 214 VAL A N 1
ATOM 1686 C CA . VAL A 1 214 ? -6.255 -6.082 5.549 1.00 97.25 214 VAL A CA 1
ATOM 1687 C C . VAL A 1 214 ? -6.421 -6.745 6.905 1.00 97.25 214 VAL A C 1
ATOM 1689 O O . VAL A 1 214 ? -7.530 -6.965 7.376 1.00 97.25 214 VAL A O 1
ATOM 1692 N N . MET A 1 215 ? -5.307 -6.980 7.581 1.00 96.44 215 MET A N 1
ATOM 1693 C CA . MET A 1 215 ? -5.258 -7.542 8.919 1.00 96.44 215 MET A CA 1
ATOM 1694 C C . MET A 1 215 ? -4.933 -6.455 9.935 1.00 96.44 215 MET A C 1
ATOM 1696 O O . MET A 1 215 ? -3.917 -5.758 9.838 1.00 96.44 215 MET A O 1
ATOM 1700 N N . THR A 1 216 ? -5.805 -6.305 10.927 1.00 94.94 216 THR A N 1
ATOM 1701 C CA . THR A 1 216 ? -5.721 -5.226 11.908 1.00 94.94 216 THR A CA 1
ATOM 1702 C C . THR A 1 216 ? -5.931 -5.718 13.329 1.00 94.94 216 THR A C 1
ATOM 1704 O O . THR A 1 216 ? -6.577 -6.735 13.586 1.00 94.94 216 THR A O 1
ATOM 1707 N N . LYS A 1 217 ? -5.387 -4.965 14.281 1.00 92.38 217 LYS A N 1
ATOM 1708 C CA . LYS A 1 217 ? -5.761 -5.056 15.686 1.00 92.38 217 LYS A CA 1
ATOM 1709 C C . LYS A 1 217 ? -5.758 -3.675 16.308 1.00 92.38 217 LYS A C 1
ATOM 1711 O O . LYS A 1 217 ? -4.758 -2.958 16.238 1.00 92.38 217 LYS A O 1
ATOM 1716 N N . SER A 1 218 ? -6.853 -3.332 16.988 1.00 89.50 218 SER A N 1
ATOM 1717 C CA . SER A 1 218 ? -7.068 -1.973 17.485 1.00 89.50 218 SER A CA 1
ATOM 1718 C C . SER A 1 218 ? -6.893 -0.986 16.320 1.00 89.50 218 SER A C 1
ATOM 1720 O O . SER A 1 218 ? -7.591 -1.107 15.317 1.00 89.50 218 SER A O 1
ATOM 1722 N N . HIS A 1 219 ? -5.946 -0.056 16.415 1.00 89.94 219 HIS A N 1
ATOM 1723 C CA . HIS A 1 219 ? -5.636 0.892 15.349 1.00 89.94 219 HIS A CA 1
ATOM 1724 C C . HIS A 1 219 ? -4.521 0.433 14.402 1.00 89.94 219 HIS A C 1
ATOM 1726 O O . HIS A 1 219 ? -4.308 1.055 13.362 1.00 89.94 219 HIS A O 1
ATOM 1732 N N . TYR A 1 220 ? -3.798 -0.634 14.740 1.00 93.75 220 TYR A N 1
ATOM 1733 C CA . TYR A 1 220 ? -2.639 -1.083 13.981 1.00 93.75 220 TYR A CA 1
ATOM 1734 C C . TYR A 1 220 ? -3.061 -2.011 12.850 1.00 93.75 220 TYR A C 1
ATOM 1736 O O . TYR A 1 220 ? -3.545 -3.116 13.092 1.00 93.75 220 TYR A O 1
ATOM 1744 N N . VAL A 1 221 ? -2.829 -1.572 11.616 1.00 95.44 221 VAL A N 1
ATOM 1745 C CA . VAL A 1 221 ? -2.795 -2.470 10.463 1.00 95.44 221 VAL A CA 1
ATOM 1746 C C . VAL A 1 221 ? -1.447 -3.173 10.494 1.00 95.44 221 VAL A C 1
ATOM 1748 O O . VAL A 1 221 ? -0.427 -2.494 10.532 1.00 95.44 221 VAL A O 1
ATOM 1751 N N . PHE A 1 222 ? -1.424 -4.504 10.539 1.00 95.56 222 PHE A N 1
ATOM 1752 C CA . PHE A 1 222 ? -0.175 -5.275 10.584 1.00 95.56 222 PHE A CA 1
ATOM 1753 C C . PHE A 1 222 ? 0.124 -6.047 9.299 1.00 95.56 222 PHE A C 1
ATOM 1755 O O . PHE A 1 222 ? 1.270 -6.441 9.094 1.00 95.56 222 PHE A O 1
ATOM 1762 N N . GLY A 1 223 ? -0.869 -6.199 8.427 1.00 96.88 223 GLY A N 1
ATOM 1763 C CA . GLY A 1 223 ? -0.710 -6.679 7.060 1.00 96.88 223 GLY A CA 1
ATOM 1764 C C . GLY A 1 223 ? -1.794 -6.070 6.181 1.00 96.88 223 GLY A C 1
ATOM 1765 O O . GLY A 1 223 ? -2.935 -5.960 6.624 1.00 96.88 223 GLY A O 1
ATOM 1766 N N . ALA A 1 224 ? -1.458 -5.647 4.972 1.00 97.94 224 ALA A N 1
ATOM 1767 C CA . ALA A 1 224 ? -2.441 -5.200 3.994 1.00 97.94 224 ALA A CA 1
ATOM 1768 C C . ALA A 1 224 ? -1.962 -5.531 2.589 1.00 97.94 224 ALA A C 1
ATOM 1770 O O . ALA A 1 224 ? -0.805 -5.266 2.291 1.00 97.94 224 ALA A O 1
ATOM 1771 N N . ASP A 1 225 ? -2.864 -6.018 1.749 1.00 97.88 225 ASP A N 1
ATOM 1772 C CA . ASP A 1 225 ? -2.703 -6.161 0.307 1.00 97.88 225 ASP A CA 1
ATOM 1773 C C . ASP A 1 225 ? -3.905 -5.484 -0.346 1.00 97.88 225 ASP A C 1
ATOM 1775 O O . ASP A 1 225 ? -5.052 -5.905 -0.165 1.00 97.88 225 ASP A O 1
ATOM 1779 N N . VAL A 1 226 ? -3.660 -4.362 -1.021 1.00 98.00 226 VAL A N 1
ATOM 1780 C CA . VAL A 1 226 ? -4.728 -3.483 -1.505 1.00 98.00 226 VAL A CA 1
ATOM 1781 C C . VAL A 1 226 ? -4.428 -3.029 -2.929 1.00 98.00 226 VAL A C 1
ATOM 1783 O O . VAL A 1 226 ? -3.354 -2.493 -3.213 1.00 98.00 226 VAL A O 1
ATOM 1786 N N . LEU A 1 227 ? -5.396 -3.222 -3.823 1.00 97.62 227 LEU A N 1
ATOM 1787 C CA . LEU A 1 227 ? -5.366 -2.696 -5.181 1.00 97.62 227 LEU A CA 1
ATOM 1788 C C . LEU A 1 227 ? -5.763 -1.219 -5.156 1.00 97.62 227 LEU A C 1
ATOM 1790 O O . LEU A 1 227 ? -6.812 -0.852 -4.647 1.00 97.62 227 LEU A O 1
ATOM 1794 N N . PHE A 1 228 ? -4.958 -0.352 -5.749 1.00 97.69 228 PHE A N 1
ATOM 1795 C CA . PHE A 1 228 ? -5.301 1.051 -5.932 1.00 97.69 228 PHE A CA 1
ATOM 1796 C C . PHE A 1 228 ? -5.496 1.368 -7.419 1.00 97.69 228 PHE A C 1
ATOM 1798 O O . PHE A 1 228 ? -4.711 0.905 -8.249 1.00 97.69 228 PHE A O 1
ATOM 1805 N N . PRO A 1 229 ? -6.495 2.201 -7.777 1.00 95.38 229 PRO A N 1
ATOM 1806 C CA . PRO A 1 229 ? -6.733 2.614 -9.163 1.00 95.38 229 PRO A CA 1
ATOM 1807 C C . PRO A 1 229 ? -5.617 3.518 -9.709 1.00 95.38 229 PRO A C 1
ATOM 1809 O O . PRO A 1 229 ? -5.453 3.649 -10.919 1.00 95.38 229 PRO A O 1
ATOM 1812 N N . SER A 1 230 ? -4.840 4.136 -8.821 1.00 96.19 230 SER A N 1
ATOM 1813 C CA . SER A 1 230 ? -3.594 4.828 -9.136 1.00 96.19 230 SER A CA 1
ATOM 1814 C C . SER A 1 230 ? -2.636 4.732 -7.953 1.00 96.19 230 SER A C 1
ATOM 1816 O O . SER A 1 230 ? -3.077 4.503 -6.833 1.00 96.19 230 SER A O 1
ATOM 1818 N N . ASP A 1 231 ? -1.346 4.967 -8.154 1.00 97.06 231 ASP A N 1
ATOM 1819 C CA . ASP A 1 231 ? -0.385 5.002 -7.051 1.00 97.06 231 ASP A CA 1
ATOM 1820 C C . ASP A 1 231 ? -0.691 6.123 -6.025 1.00 97.06 231 ASP A C 1
ATOM 1822 O O . ASP A 1 231 ? -0.676 7.306 -6.389 1.00 97.06 231 ASP A O 1
ATOM 1826 N N . PRO A 1 232 ? -0.925 5.797 -4.735 1.00 96.25 232 PRO A N 1
ATOM 1827 C CA . PRO A 1 232 ? -1.201 6.791 -3.695 1.00 96.25 232 PRO A CA 1
ATOM 1828 C C . PRO A 1 232 ? -0.013 7.714 -3.377 1.00 96.25 232 PRO A C 1
ATOM 1830 O O . PRO A 1 232 ? -0.204 8.757 -2.750 1.00 96.25 232 PRO A O 1
ATOM 1833 N N . PHE A 1 233 ? 1.203 7.361 -3.799 1.00 95.88 233 PHE A N 1
ATOM 1834 C CA . PHE A 1 233 ? 2.400 8.190 -3.660 1.00 95.88 233 PHE A CA 1
ATOM 1835 C C . PHE A 1 233 ? 2.701 9.037 -4.906 1.00 95.88 233 PHE A C 1
ATOM 1837 O O . PHE A 1 233 ? 3.572 9.906 -4.857 1.00 95.88 233 PHE A O 1
ATOM 1844 N N . GLY A 1 234 ? 1.971 8.814 -6.004 1.00 94.50 234 GLY A N 1
ATOM 1845 C CA . GLY A 1 234 ? 2.098 9.554 -7.259 1.00 94.50 234 GLY A CA 1
ATOM 1846 C C . GLY A 1 234 ? 3.364 9.256 -8.067 1.00 94.50 234 GLY A C 1
ATOM 1847 O O . GLY A 1 234 ? 3.654 10.002 -8.999 1.00 94.50 234 GLY A O 1
ATOM 1848 N N . ILE A 1 235 ? 4.109 8.207 -7.722 1.00 96.19 235 ILE A N 1
ATOM 1849 C CA . ILE A 1 235 ? 5.366 7.762 -8.331 1.00 96.19 235 ILE A CA 1
ATOM 1850 C C . ILE A 1 235 ? 5.136 7.051 -9.667 1.00 96.19 235 ILE A C 1
ATOM 1852 O O . ILE A 1 235 ? 5.806 7.370 -10.652 1.00 96.19 235 ILE A O 1
ATOM 1856 N N . TYR A 1 236 ? 4.176 6.128 -9.709 1.00 97.00 236 TYR A N 1
ATOM 1857 C CA . TYR A 1 236 ? 3.769 5.404 -10.912 1.00 97.00 236 TYR A CA 1
ATOM 1858 C C . TYR A 1 236 ? 2.435 5.935 -11.462 1.00 97.00 236 TYR A C 1
ATOM 1860 O O . TYR A 1 236 ? 1.484 6.184 -10.721 1.00 97.00 236 TYR A O 1
ATOM 1868 N N . ARG A 1 237 ? 2.336 6.104 -12.787 1.00 93.44 237 ARG A N 1
ATOM 1869 C CA . ARG A 1 237 ? 1.132 6.628 -13.463 1.00 93.44 237 ARG A CA 1
ATOM 1870 C C . ARG A 1 237 ? 0.192 5.503 -13.902 1.00 93.44 237 ARG A C 1
ATOM 1872 O O . ARG A 1 237 ? -0.065 5.331 -15.088 1.00 93.44 237 ARG A O 1
ATOM 1879 N N . GLY A 1 238 ? -0.322 4.744 -12.946 1.00 95.50 238 GLY A N 1
ATOM 1880 C CA . GLY A 1 238 ? -1.263 3.659 -13.215 1.00 95.50 238 GLY A CA 1
ATOM 1881 C C . GLY A 1 238 ? -1.685 2.936 -11.941 1.00 95.50 238 GLY A C 1
ATOM 1882 O O . GLY A 1 238 ? -1.253 3.336 -10.852 1.00 95.50 238 GLY A O 1
ATOM 1883 N N . PRO A 1 239 ? -2.540 1.906 -12.060 1.00 97.31 239 PRO A N 1
ATOM 1884 C CA . PRO A 1 239 ? -2.963 1.118 -10.917 1.00 97.31 239 PRO A CA 1
ATOM 1885 C C . PRO A 1 239 ? -1.770 0.409 -10.280 1.00 97.31 239 PRO A C 1
ATOM 1887 O O . PRO A 1 239 ? -0.788 0.071 -10.944 1.00 97.31 239 PRO A O 1
ATOM 1890 N N . VAL A 1 240 ? -1.857 0.185 -8.975 1.00 98.31 240 VAL A N 1
ATOM 1891 C CA . VAL A 1 240 ? -0.808 -0.502 -8.223 1.00 98.31 240 VAL A CA 1
ATOM 1892 C C . VAL A 1 240 ? -1.414 -1.471 -7.233 1.00 98.31 240 VAL A C 1
ATOM 1894 O O . VAL A 1 240 ? -2.471 -1.205 -6.668 1.00 98.31 240 VAL A O 1
ATOM 1897 N N . MET A 1 241 ? -0.715 -2.564 -6.970 1.00 97.81 241 MET A N 1
ATOM 1898 C CA . MET A 1 241 ? -0.954 -3.350 -5.768 1.00 97.81 241 MET A CA 1
ATOM 1899 C C . MET A 1 241 ? 0.039 -2.898 -4.706 1.00 97.81 241 MET A C 1
ATOM 1901 O O . MET A 1 241 ? 1.249 -2.892 -4.941 1.00 97.81 241 MET A O 1
ATOM 1905 N N . LEU A 1 242 ? -0.485 -2.473 -3.562 1.00 98.38 242 LEU A N 1
ATOM 1906 C CA . LEU A 1 242 ? 0.298 -2.019 -2.425 1.00 98.38 242 LEU A CA 1
ATOM 1907 C C . LEU A 1 242 ? 0.185 -3.049 -1.312 1.00 98.38 242 LEU A C 1
ATOM 1909 O O . LEU A 1 242 ? -0.906 -3.285 -0.787 1.00 98.38 242 LEU A O 1
ATOM 1913 N N . SER A 1 243 ? 1.333 -3.593 -0.928 1.00 98.12 243 SER A N 1
ATOM 1914 C CA . SER A 1 243 ? 1.468 -4.452 0.239 1.00 98.12 243 SER A CA 1
ATOM 1915 C C . SER A 1 243 ? 2.131 -3.680 1.374 1.00 98.12 243 SER A C 1
ATOM 1917 O O . SER A 1 243 ? 3.172 -3.051 1.175 1.00 98.12 243 SER A O 1
ATOM 1919 N N . PHE A 1 244 ? 1.547 -3.720 2.569 1.00 98.19 244 PHE A N 1
ATOM 1920 C CA . PHE A 1 244 ? 2.078 -3.077 3.770 1.00 98.19 244 PHE A CA 1
ATOM 1921 C C . PHE A 1 244 ? 2.279 -4.094 4.890 1.00 98.19 244 PHE A C 1
ATOM 1923 O O . PHE A 1 244 ? 1.408 -4.918 5.165 1.00 98.19 244 PHE A O 1
ATOM 1930 N N . GLN A 1 245 ? 3.416 -3.989 5.574 1.00 97.25 245 GLN A N 1
ATOM 1931 C CA . GLN A 1 245 ? 3.737 -4.762 6.768 1.00 97.25 245 GLN A CA 1
ATOM 1932 C C . GLN A 1 245 ? 4.210 -3.828 7.876 1.00 97.25 245 GLN A C 1
ATOM 1934 O O . GLN A 1 245 ? 5.130 -3.032 7.688 1.00 97.25 245 GLN A O 1
ATOM 1939 N N . LEU A 1 246 ? 3.608 -3.943 9.056 1.00 96.69 246 LEU A N 1
ATOM 1940 C CA . LEU A 1 246 ? 3.935 -3.088 10.197 1.00 96.69 246 LEU A CA 1
ATOM 1941 C C . LEU A 1 246 ? 5.299 -3.438 10.789 1.00 96.69 246 LEU A C 1
ATOM 1943 O O . LEU A 1 246 ? 5.639 -4.610 10.940 1.00 96.69 246 LEU A O 1
ATOM 1947 N N . ALA A 1 247 ? 6.061 -2.421 11.177 1.00 94.88 247 ALA A N 1
ATOM 1948 C CA . ALA A 1 247 ? 7.304 -2.582 11.911 1.00 94.88 247 ALA A CA 1
ATOM 1949 C C . ALA A 1 247 ? 7.035 -2.964 13.376 1.00 94.88 247 ALA A C 1
ATOM 1951 O O . ALA A 1 247 ? 6.161 -2.381 14.027 1.00 94.88 247 ALA A O 1
ATOM 1952 N N . PRO A 1 248 ? 7.805 -3.901 13.946 1.00 91.38 248 PRO A N 1
ATOM 1953 C CA . PRO A 1 248 ? 7.725 -4.202 15.362 1.00 91.38 248 PRO A CA 1
ATOM 1954 C C . PRO A 1 248 ? 8.305 -3.051 16.192 1.00 91.38 248 PRO A C 1
ATOM 1956 O O . PRO A 1 248 ? 9.427 -2.602 15.969 1.00 91.38 248 PRO A O 1
ATOM 1959 N N . SER A 1 249 ? 7.565 -2.642 17.216 1.00 90.19 249 SER A N 1
ATOM 1960 C CA . SER A 1 249 ? 8.044 -1.836 18.343 1.00 90.19 249 SER A CA 1
ATOM 1961 C C . SER A 1 249 ? 7.514 -2.439 19.645 1.00 90.19 249 SER A C 1
ATOM 1963 O O . SER A 1 249 ? 6.592 -3.256 19.611 1.00 90.19 249 SER A O 1
ATOM 1965 N N . GLU A 1 250 ? 8.072 -2.075 20.801 1.00 87.69 250 GLU A N 1
ATOM 1966 C CA . GLU A 1 250 ? 7.596 -2.616 22.085 1.00 87.69 250 GLU A CA 1
ATOM 1967 C C . GLU A 1 250 ? 6.105 -2.328 22.317 1.00 87.69 250 GLU A C 1
ATOM 1969 O O . GLU A 1 250 ? 5.355 -3.220 22.716 1.00 87.69 250 GLU A O 1
ATOM 1974 N N . ASP A 1 251 ? 5.655 -1.114 21.989 1.00 87.06 251 ASP A N 1
ATOM 1975 C CA . ASP A 1 251 ? 4.251 -0.718 22.103 1.00 87.06 251 ASP A CA 1
ATOM 1976 C C . ASP A 1 251 ? 3.354 -1.482 21.121 1.00 87.06 251 ASP A C 1
ATOM 1978 O O . ASP A 1 251 ? 2.293 -1.971 21.516 1.00 87.06 251 ASP A O 1
ATOM 1982 N N . VAL A 1 252 ? 3.795 -1.644 19.867 1.00 89.62 252 VAL A N 1
ATOM 1983 C CA . VAL A 1 252 ? 3.078 -2.435 18.856 1.00 89.62 252 VAL A CA 1
ATOM 1984 C C . VAL A 1 252 ? 2.958 -3.885 19.311 1.00 89.62 252 VAL A C 1
ATOM 1986 O O . VAL A 1 252 ? 1.860 -4.431 19.345 1.00 89.62 252 VAL A O 1
ATOM 1989 N N . LEU A 1 253 ? 4.061 -4.517 19.715 1.00 90.31 253 LEU A N 1
ATOM 1990 C CA . LEU A 1 253 ? 4.070 -5.917 20.140 1.00 90.31 253 LEU A CA 1
ATOM 1991 C C . LEU A 1 253 ? 3.204 -6.147 21.380 1.00 90.31 253 LEU A C 1
ATOM 1993 O O . LEU A 1 253 ? 2.548 -7.188 21.472 1.00 90.31 253 LEU A O 1
ATOM 1997 N N . ARG A 1 254 ? 3.175 -5.185 22.312 1.00 90.50 254 ARG A N 1
ATOM 1998 C CA . ARG A 1 254 ? 2.280 -5.219 23.472 1.00 90.50 254 ARG A CA 1
ATOM 1999 C C . ARG A 1 254 ? 0.823 -5.277 23.021 1.00 90.50 254 ARG A C 1
ATOM 2001 O O . ARG A 1 254 ? 0.118 -6.200 23.418 1.00 90.50 254 ARG A O 1
ATOM 2008 N N . VAL A 1 255 ? 0.405 -4.363 22.143 1.00 89.94 255 VAL A N 1
ATOM 2009 C CA . VAL A 1 255 ? -0.971 -4.328 21.623 1.00 89.94 255 VAL A CA 1
ATOM 2010 C C . VAL A 1 255 ? -1.291 -5.588 20.818 1.00 89.94 255 VAL A C 1
ATOM 2012 O O . VAL A 1 255 ? -2.323 -6.209 21.042 1.00 89.94 255 VAL A O 1
ATOM 2015 N N . LEU A 1 256 ? -0.396 -6.034 19.931 1.00 90.12 256 LEU A N 1
ATOM 2016 C CA . LEU A 1 256 ? -0.604 -7.233 19.110 1.00 90.12 256 LEU A CA 1
ATOM 2017 C C . LEU A 1 256 ? -0.837 -8.499 19.949 1.00 90.12 256 LEU A C 1
ATOM 2019 O O . LEU A 1 256 ? -1.690 -9.313 19.597 1.00 90.12 256 LEU A O 1
ATOM 2023 N N . ARG A 1 257 ? -0.173 -8.641 21.099 1.00 90.50 257 ARG A N 1
ATOM 2024 C CA . ARG A 1 257 ? -0.297 -9.825 21.971 1.00 90.50 257 ARG A CA 1
ATOM 2025 C C . ARG A 1 257 ? -1.412 -9.735 23.012 1.00 90.50 257 ARG A C 1
ATOM 2027 O O . ARG A 1 257 ? -1.831 -10.767 23.529 1.00 90.50 257 ARG A O 1
ATOM 2034 N N . GLU A 1 258 ? -1.885 -8.536 23.333 1.00 89.38 258 GLU A N 1
ATOM 2035 C CA . GLU A 1 258 ? -2.902 -8.320 24.364 1.00 89.38 258 GLU A CA 1
ATOM 2036 C C . GLU A 1 258 ? -4.236 -8.958 23.965 1.00 89.38 258 GLU A C 1
ATOM 2038 O O . GLU A 1 258 ? -4.852 -8.538 22.994 1.00 89.38 258 GLU A O 1
ATOM 2043 N N . ARG A 1 259 ? -4.718 -9.974 24.683 1.00 81.19 259 ARG A N 1
ATOM 2044 C CA . ARG A 1 259 ? -6.089 -10.447 24.458 1.00 81.19 259 ARG A CA 1
ATOM 2045 C C . ARG A 1 259 ? -7.054 -9.364 24.905 1.00 81.19 259 ARG A C 1
ATOM 2047 O O . ARG A 1 259 ? -6.927 -8.867 26.025 1.00 81.19 259 ARG A O 1
ATOM 2054 N N . ASN A 1 260 ? -8.025 -9.039 24.061 1.00 68.25 260 ASN A N 1
ATOM 2055 C CA . ASN A 1 260 ? -9.168 -8.265 24.501 1.00 68.25 260 ASN A CA 1
ATOM 2056 C C . ASN A 1 260 ? -9.810 -9.064 25.634 1.00 68.25 260 ASN A C 1
ATOM 2058 O O . ASN A 1 260 ? -10.265 -10.192 25.449 1.00 68.25 260 ASN A O 1
ATOM 2062 N N . GLY A 1 261 ? -9.760 -8.512 26.843 1.00 52.19 261 GLY A N 1
ATOM 2063 C CA . GLY A 1 261 ? -10.401 -9.118 27.994 1.00 52.19 261 GLY A CA 1
ATOM 2064 C C . GLY A 1 261 ? -11.911 -9.084 27.803 1.00 52.19 261 GLY A C 1
ATOM 2065 O O . GLY A 1 261 ? -12.562 -8.142 28.254 1.00 52.19 261 GLY A O 1
ATOM 2066 N N . ASP A 1 262 ? -12.476 -10.109 27.170 1.00 40.84 262 ASP A N 1
ATOM 2067 C CA . ASP A 1 262 ? -13.909 -10.370 27.230 1.00 40.84 262 ASP A CA 1
ATOM 2068 C C . ASP A 1 262 ? -14.236 -10.860 28.640 1.00 40.84 262 ASP A C 1
ATOM 2070 O O . ASP A 1 262 ? -14.156 -12.033 29.002 1.00 40.84 262 ASP A O 1
ATOM 2074 N N . GLY A 1 263 ? -14.508 -9.865 29.477 1.00 34.59 263 GLY A N 1
ATOM 2075 C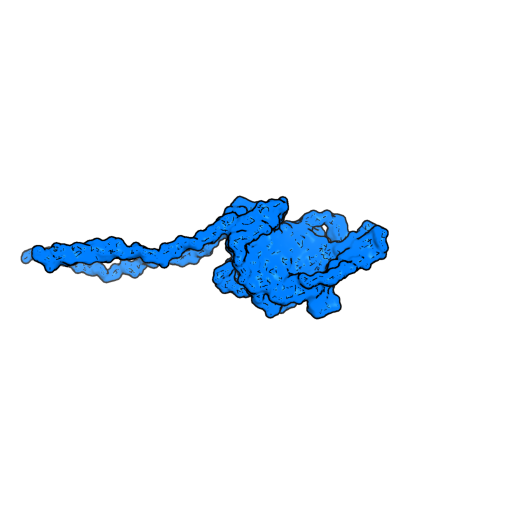 CA . GLY A 1 263 ? -14.775 -10.017 30.890 1.00 34.59 263 GLY A CA 1
ATOM 2076 C C . GLY A 1 263 ? -15.045 -8.688 31.577 1.00 34.59 263 GLY A C 1
ATOM 2077 O O . GLY A 1 263 ? -14.748 -8.545 32.760 1.00 34.59 263 GLY A O 1
ATOM 2078 N N . LYS A 1 264 ? -15.652 -7.710 30.891 1.00 33.91 264 LYS A N 1
ATOM 2079 C CA . LYS A 1 264 ? -16.495 -6.741 31.598 1.00 33.91 264 LYS A CA 1
ATOM 2080 C C . LYS A 1 264 ? -17.654 -7.523 32.223 1.00 33.91 264 LYS A C 1
ATOM 2082 O O . LYS A 1 264 ? -18.743 -7.609 31.667 1.00 33.91 264 LYS A O 1
ATOM 2087 N N . PHE A 1 265 ? -17.405 -8.087 33.402 1.00 33.62 265 PHE A N 1
ATOM 2088 C CA . PHE A 1 265 ? -18.412 -8.540 34.352 1.00 33.62 265 PHE A CA 1
ATOM 2089 C C . PHE A 1 265 ? -19.153 -7.295 34.873 1.00 33.62 265 PHE A C 1
ATOM 2091 O O . PHE A 1 265 ? -19.006 -6.872 36.013 1.00 33.62 265 PHE A O 1
ATOM 2098 N N . TYR A 1 266 ? -19.957 -6.671 34.014 1.00 38.62 266 TYR A N 1
ATOM 2099 C CA . TYR A 1 266 ? -21.072 -5.833 34.441 1.00 38.62 266 TYR A CA 1
ATOM 2100 C C . TYR A 1 266 ? -22.325 -6.711 34.480 1.00 38.62 266 TYR A C 1
ATOM 2102 O O . TYR A 1 266 ? -23.285 -6.501 33.750 1.00 38.62 266 TYR A O 1
ATOM 2110 N N . MET A 1 267 ? -22.309 -7.721 35.349 1.00 33.34 267 MET A N 1
ATOM 2111 C CA . MET A 1 267 ? -23.531 -8.339 35.849 1.00 33.34 267 MET A CA 1
ATOM 2112 C C . MET A 1 267 ? -23.416 -8.508 37.364 1.00 33.34 267 MET A C 1
ATOM 2114 O O . MET A 1 267 ? -22.775 -9.420 37.868 1.00 33.34 267 MET A O 1
ATOM 2118 N N . VAL A 1 268 ? -24.058 -7.560 38.051 1.00 37.28 268 VAL A N 1
ATOM 2119 C CA . VAL A 1 268 ? -24.789 -7.738 39.310 1.00 37.28 268 VAL A CA 1
ATOM 2120 C C . VAL A 1 268 ? -24.005 -8.337 40.480 1.00 37.28 268 VAL A C 1
ATOM 2122 O O . VAL A 1 268 ? -24.039 -9.541 40.673 1.00 37.28 268 VAL A O 1
ATOM 2125 N N . ILE A 1 269 ? -23.506 -7.473 41.377 1.00 35.28 269 ILE A N 1
ATOM 2126 C CA . ILE A 1 269 ? -23.972 -7.476 42.780 1.00 35.28 269 ILE A CA 1
ATOM 2127 C C . ILE A 1 269 ? -24.019 -6.028 43.327 1.00 35.28 269 ILE A C 1
ATOM 2129 O O . ILE A 1 269 ? -23.045 -5.554 43.902 1.00 35.28 269 ILE A O 1
ATOM 2133 N N . PRO A 1 270 ? -25.182 -5.349 43.293 1.00 38.00 270 PRO A N 1
ATOM 2134 C CA . PRO A 1 270 ? -25.615 -4.481 44.386 1.00 38.00 270 PRO A CA 1
ATOM 2135 C C . PRO A 1 270 ? -26.581 -5.211 45.342 1.00 38.00 270 PRO A C 1
ATOM 2137 O O . PRO A 1 270 ? -27.275 -4.579 46.132 1.00 38.00 270 PRO A O 1
ATOM 2140 N N . ILE A 1 271 ? -26.636 -6.550 45.314 1.00 41.56 271 ILE A N 1
ATOM 2141 C CA . ILE A 1 271 ? -27.540 -7.348 46.167 1.00 41.56 271 ILE A CA 1
ATOM 2142 C C . ILE A 1 271 ? -26.975 -7.577 47.587 1.00 41.56 271 ILE A C 1
ATOM 2144 O O . ILE A 1 271 ? -27.718 -7.952 48.490 1.00 41.56 271 ILE A O 1
ATOM 2148 N N . LEU A 1 272 ? -25.706 -7.249 47.863 1.00 41.06 272 LEU A N 1
ATOM 2149 C CA . LEU A 1 272 ? -25.161 -7.348 49.228 1.00 41.06 272 LEU A CA 1
ATOM 2150 C C . LEU A 1 272 ? -25.491 -6.148 50.134 1.00 41.06 272 LEU A C 1
ATOM 2152 O O . LEU A 1 272 ? -25.432 -6.288 51.352 1.00 41.06 272 LEU A O 1
ATOM 2156 N N . VAL A 1 273 ? -25.930 -5.008 49.586 1.00 42.66 273 VAL A N 1
ATOM 2157 C CA . VAL A 1 273 ? -26.415 -3.877 50.408 1.00 42.66 273 VAL A CA 1
ATOM 2158 C C . VAL A 1 273 ? -27.931 -3.971 50.652 1.00 42.66 273 VAL A C 1
ATOM 2160 O O . VAL A 1 273 ? -28.410 -3.589 51.717 1.00 42.66 273 VAL A O 1
ATOM 2163 N N . GLY A 1 274 ? -28.691 -4.581 49.733 1.00 38.66 274 GLY A N 1
ATOM 2164 C CA . GLY A 1 274 ? -30.137 -4.793 49.891 1.00 38.66 274 GLY A CA 1
ATOM 2165 C C . GLY A 1 274 ? -30.518 -5.839 50.948 1.00 38.66 274 GLY A C 1
ATOM 2166 O O . GLY A 1 274 ? -31.502 -5.656 51.663 1.00 38.66 274 GLY A O 1
ATOM 2167 N N . ILE A 1 275 ? -29.721 -6.903 51.116 1.00 49.25 275 ILE A N 1
ATOM 2168 C CA . ILE A 1 275 ? -29.993 -7.950 52.122 1.00 49.25 275 ILE A CA 1
ATOM 2169 C C . ILE A 1 275 ? -29.606 -7.486 53.538 1.00 49.25 275 ILE A C 1
ATOM 2171 O O . ILE A 1 275 ? -30.277 -7.846 54.504 1.00 49.25 275 ILE A O 1
ATOM 2175 N N . ALA A 1 276 ? -28.605 -6.608 53.680 1.00 46.59 276 ALA A N 1
ATOM 2176 C CA . ALA A 1 276 ? -28.263 -6.016 54.975 1.00 46.59 276 ALA A CA 1
ATOM 2177 C C . ALA A 1 276 ? -29.359 -5.060 55.490 1.00 46.59 276 ALA A C 1
ATOM 2179 O O . ALA A 1 276 ? -29.624 -5.016 56.691 1.00 46.59 276 ALA A O 1
ATOM 2180 N N . VAL A 1 277 ? -30.051 -4.344 54.592 1.00 51.31 277 VAL A N 1
ATOM 2181 C CA . VAL A 1 277 ? -31.143 -3.429 54.968 1.00 51.31 277 VAL A CA 1
ATOM 2182 C C . VAL A 1 277 ? -32.470 -4.172 55.180 1.00 51.31 277 VAL A C 1
ATOM 2184 O O . VAL A 1 277 ? -33.171 -3.866 56.144 1.00 51.31 277 VAL A O 1
ATOM 2187 N N . LEU A 1 278 ? -32.794 -5.215 54.399 1.00 44.41 278 LEU A N 1
ATOM 2188 C CA . LEU A 1 278 ? -33.978 -6.045 54.688 1.00 44.41 278 LEU A CA 1
ATOM 2189 C C . LEU A 1 278 ? -33.822 -6.883 55.970 1.00 44.41 278 LEU A C 1
ATOM 2191 O O . LEU A 1 278 ? -34.794 -7.053 56.706 1.00 44.41 278 LEU A O 1
ATOM 2195 N N . GLY A 1 279 ? -32.609 -7.351 56.286 1.00 46.25 279 GLY A N 1
ATOM 2196 C CA . GLY A 1 279 ? -32.325 -8.063 57.538 1.00 46.25 279 GLY A CA 1
ATOM 2197 C C . GLY A 1 279 ? -32.452 -7.185 58.791 1.00 46.25 279 GLY A C 1
ATOM 2198 O O . GLY A 1 279 ? -32.833 -7.676 59.852 1.00 46.25 279 GLY A O 1
ATOM 2199 N N . LEU A 1 280 ? -32.199 -5.876 58.676 1.00 47.19 280 LEU A N 1
ATOM 2200 C CA . LEU A 1 280 ? -32.371 -4.912 59.771 1.00 47.19 280 LEU A CA 1
ATOM 2201 C C . LEU A 1 280 ? -33.820 -4.430 59.935 1.00 47.19 280 LEU A C 1
ATOM 2203 O O . LEU A 1 280 ? -34.222 -4.112 61.054 1.00 47.19 280 LEU A O 1
ATOM 2207 N N . ILE A 1 281 ? -34.620 -4.421 58.865 1.00 50.91 281 ILE A N 1
ATOM 2208 C CA . ILE A 1 281 ? -36.045 -4.056 58.935 1.00 50.91 281 ILE A CA 1
ATOM 2209 C C . ILE A 1 281 ? -36.891 -5.232 59.453 1.00 50.91 281 ILE A C 1
ATOM 2211 O O . ILE A 1 281 ? -37.783 -5.021 60.271 1.00 50.91 281 ILE A O 1
ATOM 2215 N N . LEU A 1 282 ? -36.563 -6.479 59.094 1.00 42.84 282 LEU A N 1
ATOM 2216 C CA . LEU A 1 282 ? -37.281 -7.658 59.603 1.00 42.84 282 LEU A CA 1
ATOM 2217 C C . LEU A 1 282 ? -36.930 -8.025 61.057 1.00 42.84 282 LEU A C 1
ATOM 2219 O O . LEU A 1 282 ? -37.727 -8.682 61.718 1.00 42.84 282 LEU A O 1
ATOM 2223 N N . ARG A 1 283 ? -35.801 -7.551 61.606 1.00 47.41 283 ARG A N 1
ATOM 2224 C CA . ARG A 1 283 ? -35.438 -7.772 63.023 1.00 47.41 283 ARG A CA 1
ATOM 2225 C C . ARG A 1 283 ? -36.064 -6.757 63.994 1.00 47.41 283 ARG A C 1
ATOM 2227 O O . ARG A 1 283 ? -35.891 -6.889 65.199 1.00 47.41 283 ARG A O 1
ATOM 2234 N N . ARG A 1 284 ? -36.781 -5.742 63.497 1.00 46.00 284 ARG A N 1
ATOM 2235 C CA . ARG A 1 284 ? -37.506 -4.759 64.330 1.00 46.00 284 ARG A CA 1
ATOM 2236 C C . ARG A 1 284 ? -39.032 -4.900 64.292 1.00 46.00 284 ARG A C 1
ATOM 2238 O O . ARG A 1 284 ? -39.703 -4.145 64.984 1.00 46.00 284 ARG A O 1
ATOM 2245 N N . GLY A 1 285 ? -39.561 -5.838 63.503 1.00 41.16 285 GLY A N 1
ATOM 2246 C CA . GLY A 1 285 ? -41.001 -6.109 63.383 1.00 41.16 285 GLY A CA 1
ATOM 2247 C C . GLY A 1 285 ? -41.448 -7.478 63.907 1.00 41.16 285 GLY A C 1
ATOM 2248 O O . GLY A 1 285 ? -42.619 -7.808 63.765 1.00 41.16 285 GLY A O 1
ATOM 2249 N N . GLY A 1 286 ? -40.534 -8.272 64.468 1.00 39.47 286 GLY A N 1
ATOM 2250 C CA . GLY A 1 286 ? -40.845 -9.511 65.178 1.00 39.47 286 GLY A CA 1
ATOM 2251 C C . GLY A 1 286 ? -40.524 -9.324 66.653 1.00 39.47 286 GLY A C 1
ATOM 2252 O O . GLY A 1 286 ? -39.385 -8.995 66.982 1.00 39.47 286 GLY A O 1
ATOM 2253 N N . GLU A 1 287 ? -41.559 -9.456 67.473 1.00 44.00 287 GLU A N 1
ATOM 2254 C CA . GLU A 1 287 ? -41.553 -9.516 68.940 1.00 44.00 287 GLU A CA 1
ATOM 2255 C C . GLU A 1 287 ? -40.453 -10.420 69.523 1.00 44.00 287 GLU A C 1
ATOM 2257 O O . GLU A 1 287 ? -40.127 -11.460 68.901 1.00 44.00 287 GLU A O 1
#

pLDDT: mean 82.54, std 22.16, range [28.84, 98.38]

Secondary structure (DSSP, 8-state):
----------S---S-S---------SPPP--EEEEEEEEEEEEETTEEEE-EEE-SS-EEE-EEEEEEEEEEEEE-SSEEEEEEEEEE-S-HHHHHHHHHTTSS-GGGGGSEEEEEEEEETTTTEEEETTEEEE-TTB-S-TTT---EETTEEPEEEEEEEEEEE-TTS-EEEEEEEEEEE-S-EEEEE-EEEETTTTEEEE---EEEESEEEEEETTEEEEEEEEESS-TTSSSSS-EEEEEEEPP-HHHHHHHH-------------HHHHHHHHHHHHTSS--

Sequence (287 aa):
MKSEVFIVLFVVLVFSIPLVVAGGSTKPFPQVEGSVLVVSLNQTGSETYMTVPFLTNTSGGNVVYKGWVKVVGFENLGKKVRITLQFKFDDPSSYLENLTGMDLLNDGVLNKTITTSFLVDRESNTFELNGTWVFFPFLFLQPEESRPFHIFEFLRTEKYGSVRAELANGIRVEVADALELYSTGTFQYLFCSASIATENVTCEEPIELRYANVMTKSHYVFGADVLFPSDPFGIYRGPVMLSFQLAPSEDVLRVLRERNGDGKFYMVIPILVGIAVLGLILRRGGE

Radius of gyration: 28.43 Å; chains: 1; bounding box: 63×55×99 Å

Organism: NCBI:txid90909